Protein AF-A0A963FFZ9-F1 (afdb_monomer_lite)

Sequence (295 aa):
HIKLVGAFNHMHIFLDPDPDPEISYTERERLFALPRSNWTDYDRSVISRGGGVYARSLKSIPLSDEVKRLLCVKADRLPPNELITLLLKAPVDLLWNGGIGTYVKAETETHESVGDKANEGVRINGNELRCKVVGEGGNLGFTQLGRVEFAAKGGLLYTDAIDNSAGVDCSDHEVNIKILLDQIVANGEMTQKQRNRLLVEMTDEVAKLVLAHNYAQTQAISLVAWKAPEKLYEHARFIDSLEQRGRLNRELEFLPGAKAIAERQAKGRGLTKPELSVLHAYSKMNYYEALLASD

Structure (mmCIF, N/CA/C/O backbone):
data_AF-A0A963FFZ9-F1
#
_entry.id   AF-A0A963FFZ9-F1
#
loop_
_atom_site.group_PDB
_atom_site.id
_atom_site.type_symbol
_atom_site.label_atom_id
_atom_site.label_alt_id
_atom_site.label_comp_id
_atom_site.label_asym_id
_atom_site.label_entity_id
_atom_site.label_seq_id
_atom_site.pdbx_PDB_ins_code
_atom_site.Cartn_x
_atom_site.Cartn_y
_atom_site.Cartn_z
_atom_site.occupancy
_atom_site.B_iso_or_equiv
_atom_site.auth_seq_id
_atom_site.auth_comp_id
_atom_site.auth_asym_id
_atom_site.auth_atom_id
_atom_site.pdbx_PDB_model_num
ATOM 1 N N . HIS A 1 1 ? 12.009 -14.466 3.281 1.00 74.00 1 HIS A N 1
ATOM 2 C CA . HIS A 1 1 ? 12.677 -13.151 3.195 1.00 74.00 1 HIS A CA 1
ATOM 3 C C . HIS A 1 1 ? 12.203 -12.410 1.942 1.00 74.00 1 HIS A C 1
ATOM 5 O O . HIS A 1 1 ? 11.952 -13.065 0.937 1.00 74.00 1 HIS A O 1
ATOM 11 N N . ILE A 1 2 ? 12.004 -11.087 2.013 1.00 92.12 2 ILE A N 1
ATOM 12 C CA . ILE A 1 2 ? 11.497 -10.250 0.902 1.00 92.12 2 ILE A CA 1
ATOM 13 C C . ILE A 1 2 ? 12.671 -9.772 0.038 1.00 92.12 2 ILE A C 1
ATOM 15 O O . ILE A 1 2 ? 13.638 -9.243 0.582 1.00 92.12 2 ILE A O 1
ATOM 19 N N . LYS A 1 3 ? 12.555 -9.898 -1.290 1.00 96.38 3 LYS A N 1
ATOM 20 C CA . LYS A 1 3 ? 13.490 -9.325 -2.271 1.00 96.38 3 LYS A CA 1
ATOM 21 C C . LYS A 1 3 ? 13.008 -7.939 -2.711 1.00 96.38 3 LYS A C 1
ATOM 23 O O . LYS A 1 3 ? 11.992 -7.838 -3.397 1.00 96.38 3 LYS A O 1
ATOM 28 N N . LEU A 1 4 ? 13.714 -6.874 -2.325 1.00 97.19 4 LEU A N 1
ATOM 29 C CA . LEU A 1 4 ? 13.420 -5.524 -2.815 1.00 97.19 4 LEU A CA 1
ATOM 30 C C . LEU A 1 4 ? 14.085 -5.327 -4.177 1.00 97.19 4 LEU A C 1
ATOM 32 O O . LEU A 1 4 ? 15.274 -5.046 -4.238 1.00 97.19 4 LEU A O 1
ATOM 36 N N . VAL A 1 5 ? 13.317 -5.468 -5.256 1.00 98.19 5 VAL A N 1
ATOM 37 C CA . VAL A 1 5 ? 13.877 -5.428 -6.619 1.00 98.19 5 VAL A CA 1
ATOM 38 C C . VAL A 1 5 ? 13.906 -4.040 -7.259 1.00 98.19 5 VAL A C 1
ATOM 40 O O . VAL A 1 5 ? 14.615 -3.793 -8.235 1.00 98.19 5 VAL A O 1
ATOM 43 N N . GLY A 1 6 ? 13.130 -3.109 -6.711 1.00 97.75 6 GLY A N 1
ATOM 44 C CA . GLY A 1 6 ? 13.087 -1.739 -7.185 1.00 97.75 6 GLY A CA 1
ATOM 45 C C . GLY A 1 6 ? 12.368 -0.820 -6.211 1.00 97.75 6 GLY A C 1
ATOM 46 O O . GLY A 1 6 ? 11.438 -1.231 -5.520 1.00 97.75 6 GLY A O 1
ATOM 47 N N . ALA A 1 7 ? 12.811 0.430 -6.162 1.00 97.56 7 ALA A N 1
ATOM 48 C CA . ALA A 1 7 ? 12.178 1.495 -5.398 1.00 97.56 7 ALA A CA 1
ATOM 49 C C . ALA A 1 7 ? 12.461 2.843 -6.064 1.00 97.56 7 ALA A C 1
ATOM 51 O O . ALA A 1 7 ? 13.409 2.986 -6.835 1.00 97.56 7 ALA A O 1
ATOM 52 N N . PHE A 1 8 ? 11.665 3.860 -5.762 1.00 96.94 8 PHE A N 1
ATOM 53 C CA . PHE A 1 8 ? 11.940 5.215 -6.225 1.00 96.94 8 PHE A CA 1
ATOM 54 C C . PHE A 1 8 ? 11.465 6.245 -5.205 1.00 96.94 8 PHE A C 1
ATOM 56 O O . PHE A 1 8 ? 10.606 5.974 -4.371 1.00 96.94 8 PHE A O 1
ATOM 63 N N . ASN A 1 9 ? 12.039 7.442 -5.269 1.00 94.62 9 ASN A N 1
ATOM 64 C CA . ASN A 1 9 ? 11.550 8.610 -4.549 1.00 94.62 9 ASN A CA 1
ATOM 65 C C . ASN A 1 9 ? 11.686 9.868 -5.428 1.00 94.62 9 ASN A C 1
ATOM 67 O O . ASN A 1 9 ? 11.819 9.794 -6.653 1.00 94.62 9 ASN A O 1
ATOM 71 N N . HIS A 1 10 ? 11.621 11.050 -4.820 1.00 92.94 10 HIS A N 1
ATOM 72 C CA . HIS A 1 10 ? 11.758 12.315 -5.543 1.00 92.94 10 HIS A CA 1
ATOM 73 C C . HIS A 1 10 ? 13.172 12.546 -6.119 1.00 92.94 10 HIS A C 1
ATOM 75 O O . HIS A 1 10 ? 13.308 13.314 -7.066 1.00 92.94 10 HIS A O 1
ATOM 81 N N . MET A 1 11 ? 14.206 11.862 -5.608 1.00 95.81 11 MET A N 1
ATOM 82 C CA . MET A 1 11 ? 15.606 12.032 -6.027 1.00 95.81 11 MET A CA 1
ATOM 83 C C . MET A 1 11 ? 16.173 10.853 -6.815 1.00 95.81 11 MET A C 1
ATOM 85 O O . MET A 1 11 ? 16.959 11.065 -7.735 1.00 95.81 11 MET A O 1
ATOM 89 N N . HIS A 1 12 ? 15.814 9.621 -6.460 1.00 97.75 12 HIS A N 1
ATOM 90 C CA . HIS A 1 12 ? 16.520 8.421 -6.893 1.00 97.75 12 HIS A CA 1
ATOM 91 C C . HIS A 1 12 ? 15.570 7.315 -7.344 1.00 97.75 12 HIS A C 1
ATOM 93 O O . HIS A 1 12 ? 14.439 7.210 -6.870 1.00 97.75 12 HIS A O 1
ATOM 99 N N . ILE A 1 13 ? 16.078 6.467 -8.234 1.00 98.38 13 ILE A N 1
ATOM 100 C CA . ILE A 1 13 ? 15.511 5.177 -8.613 1.00 98.38 13 ILE A CA 1
ATOM 101 C C . ILE A 1 13 ? 16.540 4.112 -8.223 1.00 98.38 13 ILE A C 1
ATOM 103 O O . ILE A 1 13 ? 17.681 4.150 -8.684 1.00 98.38 13 ILE A O 1
ATOM 107 N N . PHE A 1 14 ? 16.137 3.199 -7.350 1.00 98.44 14 PHE A N 1
ATOM 108 C CA . PHE A 1 14 ? 16.889 2.030 -6.913 1.00 98.44 14 PHE A CA 1
ATOM 109 C C . PHE A 1 14 ? 16.437 0.816 -7.730 1.00 98.44 14 PHE A C 1
ATOM 111 O O . PHE A 1 14 ? 15.236 0.599 -7.899 1.00 98.44 14 PHE A O 1
ATOM 118 N N . LEU A 1 15 ? 17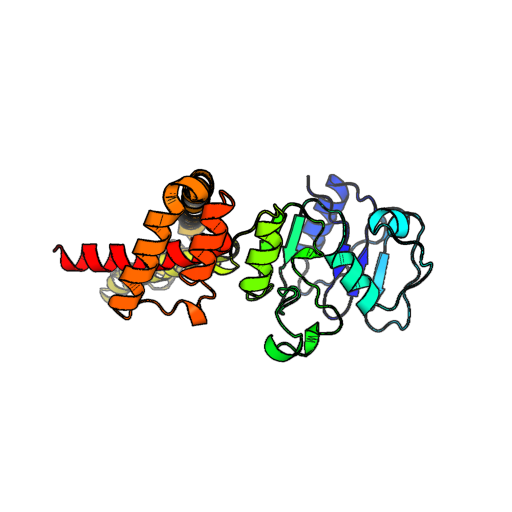.393 0.035 -8.226 1.00 98.56 15 LEU A N 1
ATOM 119 C CA . LEU A 1 15 ? 17.167 -1.207 -8.959 1.00 98.56 15 LEU A CA 1
ATOM 120 C C . LEU A 1 15 ? 18.102 -2.289 -8.427 1.00 98.56 15 LEU A C 1
ATOM 122 O O . LEU A 1 15 ? 19.311 -2.083 -8.373 1.00 98.56 15 LEU A O 1
ATOM 126 N N . ASP A 1 16 ? 17.551 -3.453 -8.114 1.00 98.38 16 ASP A N 1
ATOM 127 C CA . ASP A 1 16 ? 18.311 -4.624 -7.689 1.00 98.38 16 ASP A CA 1
ATOM 128 C C . ASP A 1 16 ? 17.647 -5.871 -8.300 1.00 98.38 16 ASP A C 1
ATOM 130 O O . ASP A 1 16 ? 16.628 -6.336 -7.802 1.00 98.38 16 ASP A O 1
ATOM 134 N N . PRO A 1 17 ? 18.097 -6.356 -9.468 1.00 97.75 17 PRO A N 1
ATOM 135 C CA . PRO A 1 17 ? 17.331 -7.337 -10.238 1.00 97.75 17 PRO A CA 1
ATOM 136 C C . PRO A 1 17 ? 17.220 -8.724 -9.593 1.00 97.75 17 PRO A C 1
ATOM 138 O O . PRO A 1 17 ? 16.239 -9.422 -9.852 1.00 97.75 17 PRO A O 1
ATOM 141 N N . ASP A 1 18 ? 18.189 -9.130 -8.772 1.00 97.38 18 ASP A N 1
ATOM 142 C CA . ASP A 1 18 ? 18.173 -10.406 -8.050 1.00 97.38 18 ASP A CA 1
ATOM 143 C C . ASP A 1 18 ? 18.927 -10.317 -6.706 1.00 97.38 18 ASP A C 1
ATOM 145 O O . ASP A 1 18 ? 20.001 -10.906 -6.558 1.00 97.38 18 ASP A O 1
ATOM 149 N N . PRO A 1 19 ? 18.410 -9.562 -5.717 1.00 97.62 19 PRO A N 1
ATOM 150 C CA . PRO A 1 19 ? 19.074 -9.393 -4.432 1.00 97.62 19 PRO A CA 1
ATOM 151 C C . PRO A 1 19 ? 19.146 -10.716 -3.674 1.00 97.62 19 PRO A C 1
ATOM 153 O O . PRO A 1 19 ? 18.159 -11.464 -3.600 1.00 97.62 19 PRO A O 1
ATOM 156 N N . ASP A 1 20 ? 20.277 -10.946 -3.008 1.00 97.56 20 ASP A N 1
ATOM 157 C CA . ASP A 1 20 ? 20.328 -11.909 -1.916 1.00 97.56 20 ASP A CA 1
ATOM 158 C C . ASP A 1 20 ? 19.448 -11.386 -0.767 1.00 97.56 20 ASP A C 1
ATOM 160 O O . ASP A 1 20 ? 19.658 -10.269 -0.279 1.00 97.56 20 ASP A O 1
ATOM 164 N N . PRO A 1 21 ? 18.417 -12.133 -0.349 1.00 96.50 21 PRO A N 1
ATOM 165 C CA . PRO A 1 21 ? 17.406 -11.598 0.545 1.00 96.50 21 PRO A CA 1
ATOM 166 C C . PRO A 1 21 ? 17.866 -11.493 2.009 1.00 96.50 21 PRO A C 1
ATOM 168 O O . PRO A 1 21 ? 17.211 -10.785 2.774 1.00 96.50 21 PRO A O 1
ATOM 171 N N . GLU A 1 22 ? 18.950 -12.164 2.410 1.00 96.56 22 GLU A N 1
ATOM 172 C CA . GLU A 1 22 ? 19.540 -12.028 3.748 1.00 96.56 22 GLU A CA 1
ATOM 173 C C . GLU A 1 22 ? 20.500 -10.836 3.779 1.00 96.56 22 GLU A C 1
ATOM 175 O O . GLU A 1 22 ? 20.326 -9.930 4.596 1.00 96.56 22 GLU A O 1
ATOM 180 N N . ILE A 1 23 ? 21.432 -10.764 2.821 1.00 97.00 23 ILE A N 1
ATOM 181 C CA . ILE A 1 23 ? 22.417 -9.674 2.735 1.00 97.00 23 ILE A CA 1
ATOM 182 C C . ILE A 1 23 ? 21.711 -8.326 2.530 1.00 97.00 23 ILE A C 1
ATOM 184 O O . ILE A 1 23 ? 21.982 -7.357 3.242 1.00 97.00 23 ILE A O 1
ATOM 188 N N . SER A 1 24 ? 20.756 -8.261 1.596 1.00 96.69 24 SER A N 1
ATOM 189 C CA . SER A 1 24 ? 19.991 -7.031 1.339 1.00 96.69 24 SER A CA 1
ATOM 190 C C . SER A 1 24 ? 19.074 -6.644 2.500 1.00 96.69 24 SER A C 1
ATOM 192 O O . SER A 1 24 ? 18.730 -5.473 2.651 1.00 96.69 24 SER A O 1
ATOM 194 N N . TYR A 1 25 ? 18.649 -7.594 3.340 1.00 97.06 25 TYR A N 1
ATOM 195 C CA . TYR A 1 25 ? 17.899 -7.268 4.550 1.00 97.06 25 TYR A CA 1
ATOM 196 C C . TYR A 1 25 ? 18.800 -6.577 5.577 1.00 97.06 25 TYR A C 1
ATOM 198 O O . TYR A 1 25 ? 18.449 -5.488 6.029 1.00 97.06 25 TYR A O 1
ATOM 206 N N . THR A 1 26 ? 19.975 -7.145 5.869 1.00 97.31 26 THR A N 1
ATOM 207 C CA . THR A 1 26 ? 20.956 -6.529 6.777 1.00 97.31 26 THR A CA 1
ATOM 208 C C . THR A 1 26 ? 21.345 -5.126 6.314 1.00 97.31 26 THR A C 1
ATOM 210 O O . THR A 1 26 ? 21.406 -4.200 7.124 1.00 97.31 26 THR A O 1
ATOM 213 N N . GLU A 1 27 ? 21.539 -4.933 5.009 1.00 97.50 27 GLU A N 1
ATOM 214 C CA . GLU A 1 27 ? 21.858 -3.616 4.458 1.00 97.50 27 GLU A CA 1
ATOM 215 C C . GLU A 1 27 ? 20.696 -2.617 4.589 1.00 97.50 27 GLU A C 1
ATOM 217 O O . GLU A 1 27 ? 20.907 -1.464 4.968 1.00 97.50 27 GLU A O 1
ATOM 222 N N . ARG A 1 28 ? 19.446 -3.044 4.355 1.00 96.50 28 ARG A N 1
ATOM 223 C CA . ARG A 1 28 ? 18.269 -2.189 4.594 1.00 96.50 28 ARG A CA 1
ATOM 224 C C . ARG A 1 28 ? 18.101 -1.829 6.067 1.00 96.50 28 ARG A C 1
ATOM 226 O O . ARG A 1 28 ? 17.696 -0.708 6.359 1.00 96.50 28 ARG A O 1
ATOM 233 N N . GLU A 1 29 ? 18.415 -2.742 6.982 1.00 96.94 29 GLU A N 1
ATOM 234 C CA . GLU A 1 29 ? 18.362 -2.491 8.425 1.00 96.94 29 GLU A CA 1
ATOM 235 C C . GLU A 1 29 ? 19.421 -1.458 8.845 1.00 96.94 29 GLU A C 1
ATOM 237 O O . GLU A 1 29 ? 19.105 -0.482 9.530 1.00 96.94 29 GLU A O 1
ATOM 242 N N . ARG A 1 30 ? 20.653 -1.589 8.330 1.00 97.50 30 ARG A N 1
ATOM 243 C CA . ARG A 1 30 ? 21.713 -0.582 8.491 1.00 97.50 30 ARG A CA 1
ATOM 244 C C . ARG A 1 30 ? 21.279 0.778 7.944 1.00 97.50 30 ARG A C 1
ATOM 246 O O . ARG A 1 30 ? 21.451 1.791 8.620 1.00 97.50 30 ARG A O 1
ATOM 253 N N . LEU A 1 31 ? 20.710 0.808 6.736 1.00 96.81 31 LEU A N 1
ATOM 254 C CA . LEU A 1 31 ? 20.242 2.039 6.100 1.00 96.81 31 LEU A CA 1
ATOM 255 C C . LEU A 1 31 ? 19.100 2.697 6.891 1.00 96.81 31 LEU A C 1
ATOM 257 O O . LEU A 1 31 ? 19.055 3.921 6.994 1.00 96.81 31 LEU A O 1
ATOM 261 N N . PHE A 1 32 ? 18.196 1.904 7.467 1.00 95.19 32 PHE A N 1
ATOM 262 C CA . PHE A 1 32 ? 17.102 2.389 8.311 1.00 95.19 32 PHE A CA 1
ATOM 263 C C . PHE A 1 32 ? 17.607 3.028 9.613 1.00 95.19 32 PHE A C 1
ATOM 265 O O . PHE A 1 32 ? 17.097 4.068 10.024 1.00 95.19 32 PHE A O 1
ATOM 272 N N . ALA A 1 33 ? 18.633 2.446 10.240 1.00 97.00 33 ALA A N 1
ATOM 273 C CA . ALA A 1 33 ? 19.229 2.975 11.466 1.00 97.00 33 ALA A CA 1
ATOM 274 C C . ALA A 1 33 ? 20.053 4.261 11.249 1.00 97.00 33 ALA A C 1
ATOM 276 O O . ALA A 1 33 ? 20.370 4.966 12.211 1.00 97.00 33 ALA A O 1
ATOM 277 N N . LEU A 1 34 ? 20.413 4.584 10.001 1.00 96.62 34 LEU A N 1
ATOM 278 C CA . LEU A 1 34 ? 21.155 5.797 9.678 1.00 96.62 34 LEU A CA 1
ATOM 279 C C . LEU A 1 34 ? 20.260 7.050 9.730 1.00 96.62 34 LEU A C 1
ATOM 281 O O . LEU A 1 34 ? 19.262 7.138 9.008 1.00 96.62 34 LEU A O 1
ATOM 285 N N . PRO A 1 35 ? 20.641 8.084 10.503 1.00 95.00 35 PRO A N 1
ATOM 286 C CA . PRO A 1 35 ? 19.920 9.349 10.509 1.00 95.00 35 PRO A CA 1
ATOM 287 C C . PRO A 1 35 ? 19.926 10.007 9.125 1.00 95.00 35 PRO A C 1
ATOM 289 O O . PRO A 1 35 ? 20.988 10.231 8.548 1.00 95.00 35 PRO A O 1
ATOM 292 N N . ARG A 1 36 ? 18.742 10.398 8.631 1.00 92.44 36 ARG A N 1
ATOM 293 C CA . ARG A 1 36 ? 18.560 11.099 7.340 1.00 92.44 36 ARG A CA 1
ATOM 294 C C . ARG A 1 36 ? 19.144 10.340 6.139 1.00 92.44 36 ARG A C 1
ATOM 296 O O . ARG A 1 36 ? 19.659 10.964 5.213 1.00 92.44 36 ARG A O 1
ATOM 303 N N . SER A 1 37 ? 19.067 9.014 6.164 1.00 94.44 37 SER A N 1
ATOM 304 C CA . SER A 1 37 ? 19.567 8.181 5.080 1.00 94.44 37 SER A CA 1
ATOM 305 C C . SER A 1 37 ? 18.811 8.382 3.768 1.00 94.44 37 SER A C 1
ATOM 307 O O . SER A 1 37 ? 17.660 8.827 3.720 1.00 94.44 37 SER A O 1
ATOM 309 N N . ASN A 1 38 ? 19.482 8.050 2.672 1.00 94.56 38 ASN A N 1
ATOM 310 C CA . ASN A 1 38 ? 18.916 8.064 1.337 1.00 94.56 38 ASN A CA 1
ATOM 311 C C . ASN A 1 38 ? 19.497 6.926 0.476 1.00 94.56 38 ASN A C 1
ATOM 313 O O . ASN A 1 38 ? 20.451 6.259 0.861 1.00 94.56 38 ASN A O 1
ATOM 317 N N . TRP A 1 39 ? 18.943 6.702 -0.719 1.00 96.50 39 TRP A N 1
ATOM 318 C CA . TRP A 1 39 ? 19.362 5.589 -1.581 1.00 96.50 39 TRP A CA 1
ATOM 319 C C . TRP A 1 39 ? 20.843 5.606 -1.983 1.00 96.50 39 TRP A C 1
ATOM 321 O O . TRP A 1 39 ? 21.381 4.545 -2.281 1.00 96.50 39 TRP A O 1
ATOM 331 N N . THR A 1 40 ? 21.530 6.754 -1.993 1.00 96.31 40 THR A N 1
ATOM 332 C CA . THR A 1 40 ? 22.979 6.778 -2.265 1.00 96.31 40 THR A CA 1
ATOM 333 C C . THR A 1 40 ? 23.812 6.220 -1.123 1.00 96.31 40 THR A C 1
ATOM 335 O O . THR A 1 40 ? 24.965 5.876 -1.360 1.00 96.31 40 THR A O 1
ATOM 338 N N . ASP A 1 41 ? 23.246 6.139 0.083 1.00 97.31 41 ASP A N 1
ATOM 339 C CA . ASP A 1 41 ? 23.914 5.575 1.254 1.00 97.31 41 ASP A CA 1
ATOM 340 C C . ASP A 1 41 ? 23.839 4.044 1.270 1.00 97.31 41 ASP A C 1
ATOM 342 O O . ASP A 1 41 ? 24.535 3.432 2.075 1.00 97.31 41 ASP A O 1
ATOM 346 N N . TYR A 1 42 ? 23.020 3.429 0.403 1.00 97.75 42 TYR A N 1
ATOM 347 C CA . TYR A 1 42 ? 22.933 1.976 0.243 1.00 97.75 42 TYR A CA 1
ATOM 348 C C . TYR A 1 42 ? 24.258 1.426 -0.304 1.00 97.75 42 TYR A C 1
ATOM 350 O O . TYR A 1 42 ? 24.768 1.914 -1.320 1.00 97.75 42 TYR A O 1
ATOM 358 N N . ASP A 1 43 ? 24.809 0.404 0.347 1.00 97.19 43 ASP A N 1
ATOM 359 C CA . ASP A 1 43 ? 26.065 -0.222 -0.052 1.00 97.19 43 ASP A CA 1
ATOM 360 C C . ASP A 1 43 ? 25.914 -0.884 -1.427 1.00 97.19 43 ASP A C 1
ATOM 362 O O . ASP A 1 43 ? 25.221 -1.881 -1.625 1.00 97.19 43 ASP A O 1
ATOM 366 N N . ARG A 1 44 ? 26.592 -0.311 -2.420 1.00 96.44 44 ARG A N 1
ATOM 367 C CA . ARG A 1 44 ? 26.530 -0.789 -3.803 1.00 96.44 44 ARG A CA 1
ATOM 368 C C . ARG A 1 44 ? 27.213 -2.136 -3.999 1.00 96.44 44 ARG A C 1
ATOM 370 O O . ARG A 1 44 ? 26.947 -2.777 -5.009 1.00 96.44 44 ARG A O 1
ATOM 377 N N . SER A 1 45 ? 28.090 -2.552 -3.084 1.00 96.75 45 SER A N 1
ATOM 378 C CA . SER A 1 45 ? 28.791 -3.835 -3.181 1.00 96.75 45 SER A CA 1
ATOM 379 C C . SER A 1 45 ? 27.864 -5.035 -2.977 1.00 96.75 45 SER A C 1
ATOM 381 O O . SER A 1 45 ? 28.170 -6.118 -3.473 1.00 96.75 45 SER A O 1
ATOM 383 N N . VAL A 1 46 ? 26.716 -4.832 -2.315 1.00 97.31 46 VAL A N 1
ATOM 384 C CA . VAL A 1 46 ? 25.707 -5.877 -2.080 1.00 97.31 46 VAL A CA 1
ATOM 385 C C . VAL A 1 46 ? 24.533 -5.838 -3.064 1.00 97.31 46 VAL A C 1
ATOM 387 O O . VAL A 1 46 ? 23.672 -6.713 -3.013 1.00 97.31 46 VAL A O 1
ATOM 390 N N . ILE A 1 47 ? 24.488 -4.849 -3.966 1.00 97.94 47 ILE A N 1
ATOM 391 C CA . ILE A 1 47 ? 23.494 -4.800 -5.047 1.00 97.94 47 ILE A CA 1
ATOM 392 C C . ILE A 1 47 ? 23.832 -5.891 -6.063 1.00 97.94 47 ILE A C 1
ATOM 394 O O . ILE A 1 47 ? 24.983 -6.025 -6.490 1.00 97.94 47 ILE A O 1
ATOM 398 N N . SER A 1 48 ? 22.829 -6.660 -6.487 1.00 98.00 48 SER A N 1
ATOM 399 C CA . SER A 1 48 ? 23.041 -7.720 -7.468 1.00 98.00 48 SER A CA 1
ATOM 400 C C . SER A 1 48 ? 23.524 -7.181 -8.817 1.00 98.00 48 SER A C 1
ATOM 402 O O . SER A 1 48 ? 23.374 -6.007 -9.179 1.00 98.00 48 SER A O 1
ATOM 404 N N . ARG A 1 49 ? 24.132 -8.074 -9.602 1.00 97.69 49 ARG A N 1
ATOM 405 C CA . ARG A 1 49 ? 24.675 -7.745 -10.921 1.00 97.69 49 ARG A CA 1
ATOM 406 C C . ARG A 1 49 ? 23.622 -7.050 -11.792 1.00 97.69 49 ARG A C 1
ATOM 408 O O . ARG A 1 49 ? 22.518 -7.546 -11.974 1.00 97.69 49 ARG A O 1
ATOM 415 N N . GLY A 1 50 ? 24.005 -5.919 -12.382 1.00 96.50 50 GLY A N 1
ATOM 416 C CA . GLY A 1 50 ? 23.137 -5.138 -13.265 1.00 96.50 50 GLY A CA 1
ATOM 417 C C . GLY A 1 50 ? 22.182 -4.185 -12.540 1.00 96.50 50 GLY A C 1
ATOM 418 O O . GLY A 1 50 ? 21.492 -3.427 -13.225 1.00 96.50 50 GLY A O 1
ATOM 419 N N . GLY A 1 51 ? 22.144 -4.194 -11.204 1.00 97.62 51 GLY A N 1
ATOM 420 C CA . GLY A 1 51 ? 21.438 -3.204 -10.397 1.00 97.62 51 GLY A CA 1
ATOM 421 C C . GLY A 1 51 ? 22.215 -1.896 -10.217 1.00 97.62 51 GLY A C 1
ATOM 422 O O . GLY A 1 51 ? 23.338 -1.725 -10.699 1.00 97.62 51 GLY A O 1
ATOM 423 N N . GLY A 1 52 ? 21.602 -0.951 -9.511 1.00 97.69 52 GLY A N 1
ATOM 424 C CA . GLY A 1 52 ? 22.218 0.321 -9.171 1.00 97.69 52 GLY A CA 1
ATOM 425 C C . GLY A 1 52 ? 21.243 1.356 -8.620 1.00 97.69 52 GLY A C 1
ATOM 426 O O . GLY A 1 52 ? 20.031 1.156 -8.556 1.00 97.69 52 GLY A O 1
ATOM 427 N N . VAL A 1 53 ? 21.809 2.506 -8.252 1.00 98.19 53 VAL A N 1
ATOM 428 C CA . VAL A 1 53 ? 21.072 3.687 -7.791 1.00 98.19 53 VAL A CA 1
ATOM 429 C C . VAL A 1 53 ? 21.296 4.823 -8.775 1.00 98.19 53 VAL A C 1
ATOM 431 O O . VAL A 1 53 ? 22.433 5.240 -9.010 1.00 98.19 53 VAL A O 1
ATOM 434 N N . TYR A 1 54 ? 20.205 5.332 -9.335 1.00 98.25 54 TYR A N 1
ATOM 435 C CA . TYR A 1 54 ? 20.213 6.323 -10.404 1.00 98.25 54 TYR A CA 1
ATOM 436 C C . TYR A 1 54 ? 19.500 7.596 -9.965 1.00 98.25 54 TYR A C 1
ATOM 438 O O . TYR A 1 54 ? 18.438 7.537 -9.351 1.00 98.25 54 TYR A O 1
ATOM 446 N N . ALA A 1 55 ? 20.051 8.759 -10.311 1.00 97.75 55 ALA A N 1
ATOM 447 C CA . ALA A 1 55 ? 19.377 10.028 -10.067 1.00 97.75 55 ALA A CA 1
ATOM 448 C C . ALA A 1 55 ? 18.181 10.197 -11.017 1.00 97.75 55 ALA A C 1
ATOM 450 O O . ALA A 1 55 ? 18.301 10.026 -12.233 1.00 97.75 55 ALA A O 1
ATOM 451 N N . ARG A 1 56 ? 17.032 10.601 -10.471 1.00 96.62 56 ARG A N 1
ATOM 452 C CA . ARG A 1 56 ? 15.802 10.884 -11.224 1.00 96.62 56 ARG A C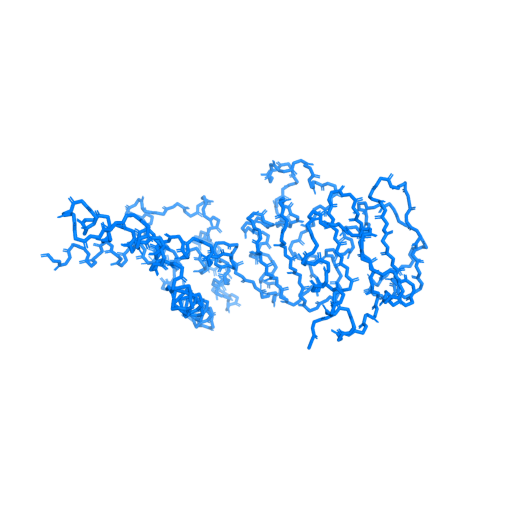A 1
ATOM 453 C C . ARG A 1 56 ? 15.943 12.104 -12.145 1.00 96.62 56 ARG A C 1
ATOM 455 O O . ARG A 1 56 ? 15.155 12.265 -13.066 1.00 96.62 56 ARG A O 1
ATOM 462 N N . SER A 1 57 ? 16.959 12.940 -11.934 1.00 97.06 57 SER A N 1
ATOM 463 C CA . SER A 1 57 ? 17.294 14.082 -12.796 1.00 97.06 57 SER A CA 1
ATOM 464 C C . SER A 1 57 ? 18.041 13.701 -14.082 1.00 97.06 57 SER A C 1
ATOM 466 O O . SER A 1 57 ? 18.240 14.556 -14.948 1.00 97.06 57 SER A O 1
ATOM 468 N N . LEU A 1 58 ? 18.471 12.443 -14.238 1.00 97.25 58 LEU A N 1
ATOM 469 C CA . LEU A 1 58 ? 19.127 11.988 -15.464 1.00 97.25 58 LEU A CA 1
ATOM 470 C C . LEU A 1 58 ? 18.173 12.071 -16.658 1.00 97.25 58 LEU A C 1
ATOM 472 O O . LEU A 1 58 ? 17.007 11.709 -16.568 1.00 97.25 58 LEU A O 1
ATOM 476 N N . LYS A 1 59 ? 18.689 12.455 -17.830 1.00 97.12 59 LYS A N 1
ATOM 477 C CA . LYS A 1 59 ? 17.896 12.422 -19.074 1.00 97.12 59 LYS A CA 1
ATOM 478 C C . LYS A 1 59 ? 17.513 10.998 -19.485 1.00 97.12 59 LYS A C 1
ATOM 480 O O . LYS A 1 59 ? 16.504 10.794 -20.147 1.00 97.12 59 LYS A O 1
ATOM 485 N N . SER A 1 60 ? 18.359 10.025 -19.154 1.00 97.75 60 SER A N 1
ATOM 486 C CA . SER A 1 60 ? 18.219 8.640 -19.592 1.00 97.75 60 SER A CA 1
ATOM 487 C C . SER A 1 60 ? 19.069 7.708 -18.725 1.00 97.75 60 SER A C 1
ATOM 489 O O . SER A 1 60 ? 20.268 7.946 -18.558 1.00 97.75 60 SER A O 1
ATOM 491 N N . ILE A 1 61 ? 18.464 6.633 -18.228 1.00 98.19 61 ILE A N 1
ATOM 492 C CA . ILE A 1 61 ? 19.079 5.585 -17.410 1.00 98.19 61 ILE A CA 1
ATOM 493 C C . ILE A 1 61 ? 19.351 4.363 -18.301 1.00 98.19 61 ILE A C 1
ATOM 495 O O . ILE A 1 61 ? 18.416 3.892 -18.952 1.00 98.19 61 ILE A O 1
ATOM 499 N N . PRO A 1 62 ? 20.598 3.856 -18.379 1.00 97.50 62 PRO A N 1
ATOM 500 C CA . PRO A 1 62 ? 20.889 2.607 -19.076 1.00 97.50 62 PRO A CA 1
ATOM 501 C C . PRO A 1 62 ? 20.304 1.416 -18.317 1.00 97.50 62 PRO A C 1
ATOM 503 O O . PRO A 1 62 ? 20.402 1.358 -17.093 1.00 97.50 62 PRO A O 1
ATOM 506 N N . LEU A 1 63 ? 19.741 0.456 -19.044 1.00 98.19 63 LEU A N 1
ATOM 507 C CA . LEU A 1 63 ? 19.216 -0.781 -18.484 1.00 98.19 63 LEU A CA 1
ATOM 508 C C . LEU A 1 63 ? 20.170 -1.935 -18.784 1.00 98.19 63 LEU A C 1
ATOM 510 O O . LEU A 1 63 ? 20.528 -2.183 -19.936 1.00 98.19 63 LEU A O 1
ATOM 514 N N . SER A 1 64 ? 20.557 -2.651 -17.734 1.00 98.19 64 SER A N 1
ATOM 515 C CA . SER A 1 64 ? 21.251 -3.932 -17.840 1.00 98.19 64 SER A CA 1
ATOM 516 C C . SER A 1 64 ? 20.310 -5.016 -18.374 1.00 98.19 64 SER A C 1
ATOM 518 O O . SER A 1 64 ? 19.084 -4.874 -18.326 1.00 98.19 64 SER A O 1
ATOM 520 N N . ASP A 1 65 ? 20.859 -6.123 -18.869 1.00 98.31 65 ASP A N 1
ATOM 521 C CA . ASP A 1 65 ? 20.028 -7.236 -19.336 1.00 98.31 65 ASP A CA 1
ATOM 522 C C . ASP A 1 65 ? 19.262 -7.898 -18.180 1.00 98.31 65 ASP A C 1
ATOM 524 O O . ASP A 1 65 ? 18.153 -8.396 -18.371 1.00 98.31 65 ASP A O 1
ATOM 528 N N . GLU A 1 66 ? 19.820 -7.867 -16.968 1.00 98.31 66 GLU A N 1
ATOM 529 C CA . GLU A 1 66 ? 19.170 -8.292 -15.731 1.00 98.31 66 GLU A CA 1
ATOM 530 C C . GLU A 1 66 ? 17.915 -7.447 -15.436 1.00 98.31 66 GLU A C 1
ATOM 532 O O . GLU A 1 66 ? 16.832 -8.004 -15.243 1.00 98.31 66 GLU A O 1
ATOM 537 N N . VAL A 1 67 ? 18.015 -6.112 -15.496 1.00 98.25 67 VAL A N 1
ATOM 538 C CA . VAL A 1 67 ? 16.872 -5.202 -15.275 1.00 98.25 67 VAL A CA 1
ATOM 539 C C . VAL A 1 67 ? 15.842 -5.292 -16.403 1.00 98.25 67 VAL A C 1
ATOM 541 O O . VAL A 1 67 ? 14.638 -5.272 -16.144 1.00 98.25 67 VAL A O 1
ATOM 544 N N . LYS A 1 68 ? 16.278 -5.448 -17.660 1.00 98.31 68 LYS A N 1
ATOM 545 C CA . LYS A 1 68 ? 15.370 -5.684 -18.797 1.00 98.31 68 LYS A CA 1
ATOM 546 C C . LYS A 1 68 ? 14.516 -6.933 -18.591 1.00 98.31 68 LYS A C 1
ATOM 548 O O . LYS A 1 68 ? 13.313 -6.894 -18.854 1.00 98.31 68 LYS A O 1
ATOM 553 N N . ARG A 1 69 ? 15.116 -8.025 -18.094 1.00 97.88 69 ARG A N 1
ATOM 554 C CA . ARG A 1 69 ? 14.391 -9.259 -17.748 1.00 97.88 69 ARG A CA 1
ATOM 555 C C . ARG A 1 69 ? 13.407 -9.034 -16.604 1.00 97.88 69 ARG A C 1
ATOM 557 O O . ARG A 1 69 ? 12.251 -9.416 -16.756 1.00 97.88 69 ARG A O 1
ATOM 564 N N . LEU A 1 70 ? 13.831 -8.371 -15.523 1.00 97.06 70 LEU A N 1
ATOM 565 C CA . LEU A 1 70 ? 12.961 -8.028 -14.390 1.00 97.06 70 LEU A CA 1
ATOM 566 C C . LEU A 1 70 ? 11.706 -7.266 -14.852 1.00 97.06 70 LEU A C 1
ATOM 568 O O . LEU A 1 70 ? 10.584 -7.638 -14.513 1.00 97.06 70 LEU A O 1
ATOM 572 N N . LEU A 1 71 ? 11.889 -6.216 -15.656 1.00 96.94 71 LEU A N 1
ATOM 573 C CA . LEU A 1 71 ? 10.803 -5.331 -16.094 1.00 96.94 71 LEU A CA 1
ATOM 574 C C . LEU A 1 71 ? 10.061 -5.831 -17.343 1.00 96.94 71 LEU A C 1
ATOM 576 O O . LEU A 1 71 ? 9.051 -5.246 -17.727 1.00 96.94 71 LEU A O 1
ATOM 580 N N . CYS A 1 72 ? 10.523 -6.920 -17.967 1.00 96.62 72 CYS A N 1
ATOM 581 C CA . CYS A 1 72 ? 10.007 -7.444 -19.237 1.00 96.62 72 CYS A CA 1
ATOM 582 C C . CYS A 1 72 ? 10.071 -6.426 -20.396 1.00 96.62 72 CYS A C 1
ATOM 584 O O . CYS A 1 72 ? 9.110 -6.287 -21.155 1.00 96.62 72 CYS A O 1
ATOM 586 N N . VAL A 1 73 ? 11.194 -5.717 -20.554 1.00 96.88 73 VAL A N 1
ATOM 587 C CA . VAL A 1 73 ? 11.378 -4.690 -21.599 1.00 96.88 73 VAL A CA 1
ATOM 588 C C . VAL A 1 73 ? 12.586 -4.958 -22.490 1.00 96.88 73 VAL A C 1
ATOM 590 O O . VAL A 1 73 ? 13.497 -5.692 -22.125 1.00 96.88 73 VAL A O 1
ATOM 593 N N . LYS A 1 74 ? 12.592 -4.350 -23.682 1.00 97.12 74 LYS A N 1
ATOM 594 C CA . LYS A 1 74 ? 13.689 -4.466 -24.662 1.00 97.12 74 LYS A CA 1
ATOM 595 C C . LYS A 1 74 ? 14.548 -3.207 -24.784 1.00 97.12 74 LYS A C 1
ATOM 597 O O . LYS A 1 74 ? 15.593 -3.265 -25.414 1.00 97.12 74 LYS A O 1
ATOM 602 N N . ALA A 1 75 ? 14.100 -2.079 -24.232 1.00 97.19 75 ALA A N 1
ATOM 603 C CA . ALA A 1 75 ? 14.822 -0.817 -24.336 1.00 97.19 75 ALA A CA 1
ATOM 604 C C . ALA A 1 75 ? 16.176 -0.898 -23.615 1.00 97.19 75 ALA A C 1
ATOM 606 O O . ALA A 1 75 ? 16.257 -1.374 -22.485 1.00 97.19 75 ALA A O 1
ATOM 607 N N . ASP A 1 76 ? 17.231 -0.389 -24.251 1.00 97.69 76 ASP A N 1
ATOM 608 C CA . ASP A 1 76 ? 18.568 -0.316 -23.646 1.00 97.69 76 ASP A CA 1
ATOM 609 C C . ASP A 1 76 ? 18.716 0.860 -22.686 1.00 97.69 76 ASP A C 1
ATOM 611 O O . ASP A 1 76 ? 19.598 0.866 -21.828 1.00 97.69 76 ASP A O 1
ATOM 615 N N . ARG A 1 77 ? 17.868 1.881 -22.836 1.00 98.00 77 ARG A N 1
ATOM 616 C CA . ARG A 1 77 ? 17.851 3.060 -21.978 1.00 98.00 77 ARG A CA 1
ATOM 617 C C . ARG A 1 77 ? 16.449 3.644 -21.897 1.00 98.00 77 ARG A C 1
ATOM 619 O O . ARG A 1 77 ? 15.732 3.608 -22.892 1.00 98.00 77 ARG A O 1
ATOM 626 N N . LEU A 1 78 ? 16.100 4.246 -20.762 1.00 98.19 78 LEU A N 1
ATOM 627 C CA . LEU A 1 78 ? 14.804 4.904 -20.560 1.00 98.19 78 LEU A CA 1
ATOM 628 C C . LEU A 1 78 ? 14.932 6.228 -19.802 1.00 98.19 78 LEU A C 1
ATOM 630 O O . LEU A 1 78 ? 15.785 6.341 -18.918 1.00 98.19 78 LEU A O 1
ATOM 634 N N . PRO A 1 79 ? 14.085 7.229 -20.088 1.00 98.19 79 PRO A N 1
ATOM 635 C CA . PRO A 1 79 ? 13.880 8.356 -19.188 1.00 98.19 79 PRO A CA 1
ATOM 636 C C . PRO A 1 79 ? 13.377 7.894 -17.804 1.00 98.19 79 PRO A C 1
ATOM 638 O O . PRO A 1 79 ? 12.637 6.911 -17.716 1.00 98.19 79 PRO A O 1
ATOM 641 N N . PRO A 1 80 ? 13.708 8.603 -16.710 1.00 98.12 80 PRO A N 1
ATOM 642 C CA . PRO A 1 80 ? 13.322 8.200 -15.354 1.00 98.12 80 PRO A CA 1
ATOM 643 C C . PRO A 1 80 ? 11.816 8.007 -15.135 1.00 98.12 80 PRO A C 1
ATOM 645 O O . PRO A 1 80 ? 11.422 7.049 -14.480 1.00 98.12 80 PRO A O 1
ATOM 648 N N . ASN A 1 81 ? 10.962 8.870 -15.694 1.00 97.81 81 ASN A N 1
ATOM 649 C CA . ASN A 1 81 ? 9.509 8.735 -15.530 1.00 97.81 81 ASN A CA 1
ATOM 650 C C . ASN A 1 81 ? 8.952 7.482 -16.233 1.00 97.81 81 ASN A C 1
ATOM 652 O O . ASN A 1 81 ? 8.078 6.808 -15.687 1.00 97.81 81 ASN A O 1
ATOM 656 N N . GLU A 1 82 ? 9.492 7.121 -17.400 1.00 98.25 82 GLU A N 1
ATOM 657 C CA . GLU A 1 82 ? 9.132 5.870 -18.081 1.00 98.25 82 GLU A CA 1
ATOM 658 C C . GLU A 1 82 ? 9.588 4.653 -17.269 1.00 98.25 82 GLU A C 1
ATOM 660 O O . GLU A 1 82 ? 8.835 3.694 -17.111 1.00 98.25 82 GLU A O 1
ATOM 665 N N . LEU A 1 83 ? 10.784 4.711 -16.675 1.00 98.50 83 LEU A N 1
ATOM 666 C CA . LEU A 1 83 ? 11.276 3.653 -15.794 1.00 98.50 83 LEU A CA 1
ATOM 667 C C . LEU A 1 83 ? 10.409 3.493 -14.532 1.00 98.50 83 LEU A C 1
ATOM 669 O O . LEU A 1 83 ? 10.105 2.366 -14.152 1.00 98.50 83 LEU A O 1
ATOM 673 N N . ILE A 1 84 ? 9.961 4.590 -13.910 1.00 98.38 84 ILE A N 1
ATOM 674 C CA . ILE A 1 84 ? 9.029 4.546 -12.767 1.00 98.38 84 ILE A CA 1
ATOM 675 C C . ILE A 1 84 ? 7.694 3.921 -13.186 1.00 98.38 84 ILE A C 1
ATOM 677 O O . ILE A 1 84 ? 7.182 3.043 -12.496 1.00 98.38 84 ILE A O 1
ATOM 681 N N . THR A 1 85 ? 7.165 4.315 -14.345 1.00 98.31 85 THR A N 1
ATOM 682 C CA . THR A 1 85 ? 5.939 3.732 -14.912 1.00 98.31 85 THR A CA 1
ATOM 683 C C . THR A 1 85 ? 6.076 2.215 -15.083 1.00 98.31 85 THR A C 1
ATOM 685 O O . THR A 1 85 ? 5.164 1.463 -14.745 1.00 98.31 85 THR A O 1
ATOM 688 N N . LEU A 1 86 ? 7.228 1.738 -15.565 1.00 98.31 86 LEU A N 1
ATOM 689 C CA . LEU A 1 86 ? 7.503 0.305 -15.699 1.00 98.31 86 LEU A CA 1
ATOM 690 C C . LEU A 1 86 ? 7.707 -0.403 -14.361 1.00 98.31 86 LEU A C 1
ATOM 692 O O . LEU A 1 86 ? 7.299 -1.554 -14.237 1.00 98.31 86 LEU A O 1
ATOM 696 N N . LEU A 1 87 ? 8.304 0.260 -13.367 1.00 98.12 87 LEU A N 1
ATOM 697 C CA . LEU A 1 87 ? 8.428 -0.277 -12.011 1.00 98.12 87 LEU A CA 1
ATOM 698 C C . LEU A 1 87 ? 7.055 -0.493 -11.372 1.00 98.12 87 LEU A C 1
ATOM 700 O O . LEU A 1 87 ? 6.817 -1.549 -10.793 1.00 98.12 87 LEU A O 1
ATOM 704 N N . LEU A 1 88 ? 6.127 0.453 -11.541 1.00 98.19 88 LEU A N 1
ATOM 705 C CA . LEU A 1 88 ? 4.741 0.285 -11.094 1.00 98.19 88 LEU A CA 1
ATOM 706 C C . LEU A 1 88 ? 4.054 -0.893 -11.810 1.00 98.19 88 LEU A C 1
ATOM 708 O O . LEU A 1 88 ? 3.277 -1.620 -11.200 1.00 98.19 88 LEU A O 1
ATOM 712 N N . LYS A 1 89 ? 4.384 -1.135 -13.086 1.00 98.31 89 LYS A N 1
ATOM 713 C CA . LYS A 1 89 ? 3.871 -2.260 -13.894 1.00 98.31 89 LYS A CA 1
ATOM 714 C C . LYS A 1 89 ? 4.720 -3.537 -13.783 1.00 98.31 89 LYS A C 1
ATOM 716 O O . LYS A 1 89 ? 4.515 -4.472 -14.563 1.00 98.31 89 LYS A O 1
ATOM 721 N N . ALA A 1 90 ? 5.685 -3.608 -12.865 1.00 97.81 90 ALA A N 1
ATOM 722 C CA . ALA A 1 90 ? 6.599 -4.742 -12.785 1.00 97.81 90 ALA A CA 1
ATOM 723 C C . ALA A 1 90 ? 5.871 -6.030 -12.335 1.00 97.81 90 ALA A C 1
ATOM 725 O O . ALA A 1 90 ? 4.957 -5.974 -11.508 1.00 97.81 90 ALA A O 1
ATOM 726 N N . PRO A 1 91 ? 6.259 -7.211 -12.854 1.00 97.00 91 PRO A N 1
ATOM 727 C CA . PRO A 1 91 ? 5.692 -8.494 -12.440 1.00 97.00 91 PRO A CA 1
ATOM 728 C C . PRO A 1 91 ? 6.294 -8.971 -11.111 1.00 97.00 91 PRO A C 1
ATOM 730 O O . PRO A 1 91 ? 7.084 -9.911 -11.074 1.00 97.00 91 PRO A O 1
ATOM 733 N N . VAL A 1 92 ? 5.933 -8.300 -10.022 1.00 97.69 92 VAL A N 1
ATOM 734 C CA . VAL A 1 92 ? 6.388 -8.611 -8.656 1.00 97.69 92 VAL A CA 1
ATOM 735 C C . VAL A 1 92 ? 5.261 -9.220 -7.826 1.00 97.69 92 VAL A C 1
ATOM 737 O O . VAL A 1 92 ? 4.100 -9.159 -8.206 1.00 97.69 92 VAL A O 1
ATOM 740 N N . ASP A 1 93 ? 5.552 -9.805 -6.669 1.00 98.06 93 ASP A N 1
ATOM 741 C CA . ASP A 1 93 ? 4.476 -10.284 -5.793 1.00 98.06 93 ASP A CA 1
ATOM 742 C C . ASP A 1 93 ? 3.801 -9.134 -5.031 1.00 98.06 93 ASP A C 1
ATOM 744 O O . ASP A 1 93 ? 2.577 -9.121 -4.901 1.00 98.06 93 ASP A O 1
ATOM 748 N N . LEU A 1 94 ? 4.584 -8.147 -4.584 1.00 97.94 94 LEU A N 1
ATOM 749 C CA . LEU A 1 94 ? 4.145 -7.053 -3.718 1.00 97.94 94 LEU A CA 1
ATOM 750 C C . LEU A 1 94 ? 4.558 -5.692 -4.288 1.00 97.94 94 LEU A C 1
ATOM 752 O O . LEU A 1 94 ? 5.734 -5.470 -4.572 1.00 97.94 94 LEU A O 1
ATOM 756 N N . LEU A 1 95 ? 3.601 -4.770 -4.369 1.00 98.12 95 LEU A N 1
ATOM 757 C CA . LEU A 1 95 ? 3.850 -3.337 -4.509 1.00 98.12 95 LEU A CA 1
ATOM 758 C C . LEU A 1 95 ? 3.548 -2.658 -3.169 1.00 98.12 95 LEU A C 1
ATOM 760 O O . LEU A 1 95 ? 2.419 -2.703 -2.689 1.00 98.12 95 LEU A O 1
ATOM 764 N N . TRP A 1 96 ? 4.554 -2.026 -2.570 1.00 97.50 96 TRP A N 1
ATOM 765 C CA . TRP A 1 96 ? 4.394 -1.278 -1.324 1.00 97.50 96 TRP A CA 1
ATOM 766 C C . TRP A 1 96 ? 4.455 0.221 -1.598 1.00 97.50 96 TRP A C 1
ATOM 768 O O . TRP A 1 96 ? 5.497 0.732 -2.014 1.00 97.50 96 TRP A O 1
ATOM 778 N N . ASN A 1 97 ? 3.362 0.937 -1.344 1.00 95.50 97 ASN A N 1
ATOM 779 C CA . ASN A 1 97 ? 3.348 2.389 -1.439 1.00 95.50 97 ASN A CA 1
ATOM 780 C C . ASN A 1 97 ? 3.570 3.016 -0.059 1.00 95.50 97 ASN A C 1
ATOM 782 O O . ASN A 1 97 ? 2.643 3.103 0.737 1.00 95.50 97 ASN A O 1
ATOM 786 N N . GLY A 1 98 ? 4.798 3.459 0.213 1.00 91.44 98 GLY A N 1
ATOM 787 C CA . GLY A 1 98 ? 5.153 4.204 1.430 1.00 91.44 98 GLY A CA 1
ATOM 788 C C . GLY A 1 98 ? 5.391 5.698 1.197 1.00 91.44 98 GLY A C 1
ATOM 789 O O . GLY A 1 98 ? 6.036 6.342 2.020 1.00 91.44 98 GLY A O 1
ATOM 790 N N . GLY A 1 99 ? 4.978 6.228 0.043 1.00 85.69 99 GLY A N 1
ATOM 791 C CA . GLY A 1 99 ? 5.243 7.602 -0.372 1.00 85.69 99 GLY A CA 1
ATOM 792 C C . GLY A 1 99 ? 4.022 8.515 -0.285 1.00 85.69 99 GLY A C 1
ATOM 793 O O . GLY A 1 99 ? 2.960 8.135 0.200 1.00 85.69 99 GLY A O 1
ATOM 794 N N . ILE A 1 100 ? 4.196 9.737 -0.790 1.00 87.19 100 ILE A N 1
ATOM 795 C CA . ILE A 1 100 ? 3.121 10.716 -0.972 1.00 87.19 100 ILE A CA 1
ATOM 796 C C . ILE A 1 100 ? 2.827 10.817 -2.466 1.00 87.19 100 ILE A C 1
ATOM 798 O O . ILE A 1 100 ? 3.750 11.014 -3.262 1.00 87.19 100 ILE A O 1
ATOM 802 N N . GLY A 1 101 ? 1.548 10.746 -2.825 1.00 93.06 101 GLY A N 1
ATOM 803 C CA . GLY A 1 101 ? 1.077 10.964 -4.187 1.00 93.06 101 GLY A CA 1
ATOM 804 C C . GLY A 1 101 ? 0.257 9.808 -4.737 1.00 93.06 101 GLY A C 1
ATOM 805 O O . GLY A 1 101 ? 0.398 8.664 -4.307 1.00 93.06 101 GLY A O 1
ATOM 806 N N . THR A 1 102 ? -0.576 10.120 -5.725 1.00 97.31 102 THR A N 1
ATOM 807 C CA . THR A 1 102 ? -1.501 9.173 -6.343 1.00 97.31 102 THR A CA 1
ATOM 808 C C . THR A 1 102 ? -0.908 8.628 -7.636 1.00 97.31 102 THR A C 1
ATOM 810 O O . THR A 1 102 ? -0.929 9.281 -8.688 1.00 97.31 102 THR A O 1
ATOM 813 N N . TYR A 1 103 ? -0.380 7.408 -7.552 1.00 97.69 103 TYR A N 1
ATOM 814 C CA . TYR A 1 103 ? 0.315 6.702 -8.632 1.00 97.69 103 TYR A CA 1
ATOM 815 C C . TYR A 1 103 ? -0.602 5.827 -9.478 1.00 97.69 103 TYR A C 1
ATOM 817 O O . TYR A 1 103 ? -0.245 5.486 -10.605 1.00 97.69 103 TYR A O 1
ATOM 825 N N . VAL A 1 104 ? -1.771 5.462 -8.956 1.00 98.44 104 VAL A N 1
ATOM 826 C CA . VAL A 1 104 ? -2.697 4.560 -9.640 1.00 98.44 104 VAL A CA 1
ATOM 827 C C . VAL A 1 104 ? -4.109 5.131 -9.606 1.00 98.44 104 VAL A C 1
ATOM 829 O O . VAL A 1 104 ? -4.590 5.554 -8.557 1.00 98.44 104 VAL A O 1
ATOM 832 N N . LYS A 1 105 ? -4.768 5.138 -10.763 1.00 98.56 105 LYS A N 1
ATOM 833 C CA . LYS A 1 105 ? -6.180 5.513 -10.930 1.00 98.56 105 LYS A CA 1
ATOM 834 C C . LYS A 1 105 ? -6.946 4.425 -11.683 1.00 98.56 105 LYS A C 1
ATOM 836 O O . LYS A 1 105 ? -6.334 3.465 -12.136 1.00 98.56 105 LYS A O 1
ATOM 841 N N . ALA A 1 106 ? -8.257 4.550 -11.843 1.00 98.44 106 ALA A N 1
ATOM 842 C CA . ALA A 1 106 ? -8.989 3.748 -12.818 1.00 98.44 106 ALA A CA 1
ATOM 843 C C . ALA A 1 106 ? -8.770 4.275 -14.242 1.00 98.44 106 ALA A C 1
ATOM 845 O O . ALA A 1 106 ? -8.517 5.465 -14.463 1.00 98.44 106 ALA A O 1
ATOM 846 N N . GLU A 1 107 ? -8.942 3.407 -15.233 1.00 98.31 107 GLU A N 1
ATOM 847 C CA . GLU A 1 107 ? -8.940 3.791 -16.646 1.00 98.31 107 GLU A CA 1
ATOM 848 C C . GLU A 1 107 ? -10.023 4.833 -16.967 1.00 98.31 107 GLU A C 1
ATOM 850 O O . GLU A 1 107 ? -9.809 5.712 -17.800 1.00 98.31 107 GLU A O 1
ATOM 855 N N . THR A 1 108 ? -11.152 4.792 -16.255 1.00 97.50 108 THR A N 1
ATOM 856 C CA . THR A 1 108 ? -12.272 5.733 -16.411 1.00 97.50 108 THR A CA 1
ATOM 857 C C . THR A 1 108 ? -12.002 7.132 -15.855 1.00 97.50 108 THR A C 1
ATOM 859 O O . THR A 1 108 ? -12.783 8.045 -16.108 1.00 97.50 108 THR A O 1
ATOM 862 N N . GLU A 1 109 ? -10.939 7.312 -15.072 1.00 97.81 109 GLU A N 1
ATOM 863 C CA . GLU A 1 109 ? -10.548 8.610 -14.517 1.00 97.81 109 GLU A CA 1
ATOM 864 C C . GLU A 1 109 ? -9.535 9.296 -15.440 1.00 97.81 109 GLU A C 1
ATOM 866 O O . GLU A 1 109 ? -8.666 8.642 -16.022 1.00 97.81 109 GLU A O 1
ATOM 871 N N . THR A 1 110 ? -9.584 10.623 -15.557 1.00 97.25 110 THR A N 1
ATOM 872 C CA . THR A 1 110 ? -8.526 11.368 -16.257 1.00 97.25 110 THR A CA 1
ATOM 873 C C . THR A 1 110 ? -7.364 11.630 -15.303 1.00 97.25 110 THR A C 1
ATOM 875 O O . THR A 1 110 ? -7.508 11.561 -14.087 1.00 97.25 110 THR A O 1
ATOM 878 N N . HIS A 1 111 ? -6.172 11.927 -15.826 1.00 95.38 111 HIS A N 1
ATOM 879 C CA . HIS A 1 111 ? -5.063 12.332 -14.955 1.00 95.38 111 HIS A CA 1
ATOM 880 C C . HIS A 1 111 ? -5.388 13.623 -14.187 1.00 95.38 111 HIS A C 1
ATOM 882 O O . HIS A 1 111 ? -5.093 13.703 -12.996 1.00 95.38 111 HIS A O 1
ATOM 888 N N . GLU A 1 112 ? -6.057 14.568 -14.849 1.00 94.81 112 GLU A N 1
ATOM 889 C CA . GLU A 1 112 ? -6.446 15.859 -14.283 1.00 94.81 112 GLU A CA 1
ATOM 890 C C . GLU A 1 112 ? -7.452 15.718 -13.130 1.00 94.81 112 GLU A C 1
ATOM 892 O O . GLU A 1 112 ? -7.296 16.380 -12.104 1.00 94.81 112 GLU A O 1
ATOM 897 N N . SER A 1 113 ? -8.440 14.817 -13.241 1.00 94.62 113 SER A N 1
ATOM 898 C CA . SER A 1 113 ? -9.480 14.651 -12.213 1.00 94.62 113 SER A CA 1
ATOM 899 C C . SER A 1 113 ? -8.955 14.108 -10.882 1.00 94.62 113 SER A C 1
ATOM 901 O O . SER A 1 113 ? -9.626 14.248 -9.866 1.00 94.62 113 SER A O 1
ATOM 903 N N . VAL A 1 114 ? -7.764 13.498 -10.869 1.00 96.00 114 VAL A N 1
ATOM 904 C CA . VAL A 1 114 ? -7.128 12.974 -9.647 1.00 96.00 114 VAL A CA 1
ATOM 905 C C . VAL A 1 114 ? -6.571 14.098 -8.764 1.00 96.00 114 VAL A C 1
ATOM 907 O O . VAL A 1 114 ? -6.435 13.920 -7.559 1.00 96.00 114 VAL A O 1
ATOM 910 N N . GLY A 1 115 ? -6.233 15.258 -9.339 1.00 93.69 115 GLY A N 1
ATOM 911 C CA . GLY A 1 115 ? -5.770 16.422 -8.573 1.00 93.69 115 GLY A CA 1
ATOM 912 C C . GLY A 1 115 ? -4.307 16.385 -8.100 1.00 93.69 115 GLY A C 1
ATOM 913 O O . GLY A 1 115 ? -3.868 17.316 -7.430 1.00 93.69 115 GLY A O 1
ATOM 914 N N . ASP A 1 116 ? -3.521 15.373 -8.480 1.00 95.25 116 ASP A N 1
ATOM 915 C CA . ASP A 1 116 ? -2.085 15.280 -8.167 1.00 95.25 116 ASP A CA 1
ATOM 916 C C . ASP A 1 116 ? -1.218 15.473 -9.421 1.00 95.25 116 ASP A C 1
ATOM 918 O O . ASP A 1 116 ? -0.826 14.515 -10.091 1.00 95.25 116 ASP A O 1
ATOM 922 N N . LYS A 1 117 ? -0.891 16.730 -9.735 1.00 94.19 117 LYS A N 1
ATOM 923 C CA . LYS A 1 117 ? -0.079 17.087 -10.912 1.00 94.19 117 LYS A CA 1
ATOM 924 C C . LYS A 1 117 ? 1.349 16.540 -10.862 1.00 94.19 117 LYS A C 1
ATOM 926 O O . LYS A 1 117 ? 1.943 16.277 -11.905 1.00 94.19 117 LYS A O 1
ATOM 931 N N . ALA A 1 118 ? 1.916 16.355 -9.668 1.00 92.44 118 ALA A N 1
ATOM 932 C CA . ALA A 1 118 ? 3.316 15.960 -9.510 1.00 92.44 118 ALA A CA 1
ATOM 933 C C . ALA A 1 118 ? 3.581 14.528 -10.001 1.00 92.44 118 ALA A C 1
ATOM 935 O O . ALA A 1 118 ? 4.683 14.230 -10.471 1.00 92.44 118 ALA A O 1
ATOM 936 N N . ASN A 1 119 ? 2.571 13.656 -9.927 1.00 94.81 119 ASN A N 1
ATOM 937 C CA . ASN A 1 119 ? 2.685 12.258 -10.336 1.00 94.81 119 ASN A CA 1
ATOM 938 C C . ASN A 1 119 ? 1.952 11.926 -11.647 1.00 94.81 119 ASN A C 1
ATOM 940 O O . ASN A 1 119 ? 1.979 10.771 -12.062 1.00 94.81 119 ASN A O 1
ATOM 944 N N . GLU A 1 120 ? 1.363 12.901 -12.354 1.00 94.88 120 GLU A N 1
ATOM 945 C CA . GLU A 1 120 ? 0.672 12.653 -13.635 1.00 94.88 120 GLU A CA 1
ATOM 946 C C . GLU A 1 120 ? 1.554 11.914 -14.645 1.00 94.88 120 GLU A C 1
ATOM 948 O O . GLU A 1 120 ? 1.118 10.927 -15.229 1.00 94.88 120 GLU A O 1
ATOM 953 N N . GLY A 1 121 ? 2.814 12.340 -14.786 1.00 95.38 121 GLY A N 1
ATOM 954 C CA . GLY A 1 121 ? 3.760 11.770 -15.750 1.00 95.38 121 GLY A CA 1
ATOM 955 C C . GLY A 1 121 ? 4.265 10.360 -15.427 1.00 95.38 121 GLY A C 1
ATOM 956 O O . GLY A 1 121 ? 5.051 9.823 -16.203 1.00 95.38 121 GLY A O 1
ATOM 957 N N . VAL A 1 122 ? 3.871 9.783 -14.287 1.00 97.12 122 VAL A N 1
ATOM 958 C CA . VAL A 1 122 ? 4.203 8.399 -13.900 1.00 97.12 122 VAL A CA 1
ATOM 959 C C . VAL A 1 122 ? 2.974 7.566 -13.526 1.00 97.12 122 VAL A C 1
ATOM 961 O O . VAL A 1 122 ? 3.110 6.377 -13.252 1.00 97.12 122 VAL A O 1
ATOM 964 N N . ARG A 1 123 ? 1.784 8.178 -13.475 1.00 97.94 123 ARG A N 1
ATOM 965 C CA . ARG A 1 123 ? 0.550 7.528 -13.028 1.00 97.94 123 ARG A CA 1
ATOM 966 C C . ARG A 1 123 ? 0.099 6.475 -14.033 1.00 97.94 123 ARG A C 1
ATOM 968 O O . ARG A 1 123 ? 0.125 6.709 -15.238 1.00 97.94 123 ARG A O 1
ATOM 975 N N . ILE A 1 124 ? -0.378 5.350 -13.518 1.00 98.56 124 ILE A N 1
ATOM 976 C CA . ILE A 1 124 ? -0.881 4.224 -14.309 1.00 98.56 124 ILE A CA 1
ATOM 977 C C . ILE A 1 124 ? -2.331 3.904 -13.945 1.00 98.56 124 ILE A C 1
ATOM 979 O O . ILE A 1 124 ? -2.866 4.429 -12.964 1.00 98.56 124 ILE A O 1
ATOM 983 N N . ASN A 1 125 ? -2.962 3.029 -14.721 1.00 98.75 125 ASN A N 1
ATOM 984 C CA . ASN A 1 125 ? -4.273 2.491 -14.382 1.00 98.75 125 ASN A CA 1
ATOM 985 C C . ASN A 1 125 ? -4.149 1.228 -13.512 1.00 98.75 125 ASN A C 1
ATOM 987 O O . ASN A 1 125 ? -3.180 0.468 -13.621 1.00 98.75 125 ASN A O 1
ATOM 991 N N . GLY A 1 126 ? -5.140 0.968 -12.660 1.00 98.50 126 GLY A N 1
ATOM 992 C CA . GLY A 1 126 ? -5.195 -0.219 -11.804 1.00 98.50 126 GLY A CA 1
ATOM 993 C C . GLY A 1 126 ? -5.201 -1.521 -12.607 1.00 98.50 126 GLY A C 1
ATOM 994 O O . GLY A 1 126 ? -4.596 -2.514 -12.196 1.00 98.50 126 GLY A O 1
ATOM 995 N N . ASN A 1 127 ? -5.797 -1.511 -13.802 1.00 98.25 127 ASN A N 1
ATOM 996 C CA . ASN A 1 127 ? -5.783 -2.648 -14.722 1.00 98.25 127 ASN A CA 1
ATOM 997 C C . ASN A 1 127 ? -4.396 -2.931 -15.345 1.00 98.25 127 ASN A C 1
ATOM 999 O O . ASN A 1 127 ? -4.181 -4.031 -15.866 1.00 98.25 127 ASN A O 1
ATOM 1003 N N . GLU A 1 128 ? -3.434 -2.009 -15.250 1.00 98.44 128 GLU A N 1
ATOM 1004 C CA . GLU A 1 128 ? -2.066 -2.171 -15.765 1.00 98.44 128 GLU A CA 1
ATOM 1005 C C . GLU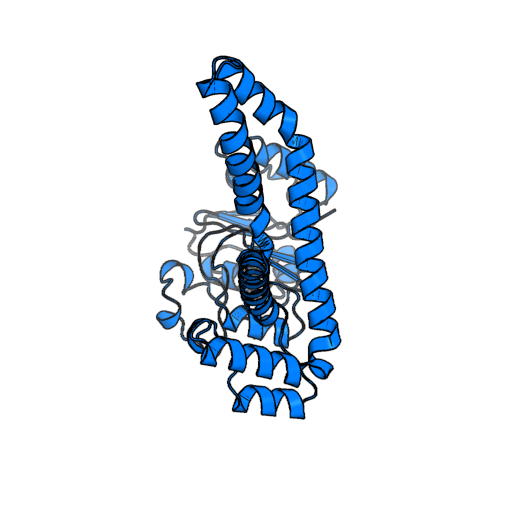 A 1 128 ? -1.113 -2.797 -14.744 1.00 98.44 128 GLU A C 1
ATOM 1007 O O . GLU A 1 128 ? -0.038 -3.276 -15.114 1.00 98.44 128 GLU A O 1
ATOM 1012 N N . LEU A 1 129 ? -1.512 -2.847 -13.471 1.00 98.56 129 LEU A N 1
ATOM 1013 C CA . LEU A 1 129 ? -0.736 -3.507 -12.432 1.00 98.56 129 LEU A CA 1
ATOM 1014 C C . LEU A 1 129 ? -0.581 -5.001 -12.731 1.00 98.56 129 LEU A C 1
ATOM 1016 O O . LEU A 1 129 ? -1.503 -5.695 -13.189 1.00 98.56 129 LEU A O 1
ATOM 1020 N N . ARG A 1 130 ? 0.632 -5.486 -12.463 1.00 98.31 130 ARG A N 1
ATOM 1021 C CA . ARG A 1 130 ? 1.032 -6.893 -12.603 1.00 98.31 130 ARG A CA 1
ATOM 1022 C C . ARG A 1 130 ? 1.449 -7.518 -11.276 1.00 98.31 130 ARG A C 1
ATOM 1024 O O . ARG A 1 130 ? 1.782 -8.702 -11.270 1.00 98.31 130 ARG A O 1
ATOM 1031 N N . CYS A 1 131 ? 1.415 -6.753 -10.182 1.00 98.44 131 CYS A N 1
ATOM 1032 C CA . CYS A 1 131 ? 1.627 -7.303 -8.856 1.00 98.44 131 CYS A CA 1
ATOM 1033 C C . CYS A 1 131 ? 0.437 -8.145 -8.384 1.00 98.44 131 CYS A C 1
ATOM 1035 O O . CYS A 1 131 ? -0.672 -8.020 -8.906 1.00 98.44 131 CYS A O 1
ATOM 1037 N N . LYS A 1 132 ? 0.668 -9.019 -7.399 1.00 98.25 132 LYS A N 1
ATOM 1038 C CA . LYS A 1 132 ? -0.404 -9.813 -6.776 1.00 98.25 132 LYS A CA 1
ATOM 1039 C C . LYS A 1 132 ? -1.050 -9.066 -5.613 1.00 98.25 132 LYS A C 1
ATOM 1041 O O . LYS A 1 132 ? -2.268 -9.104 -5.462 1.00 98.25 132 LYS A O 1
ATOM 1046 N N . VAL A 1 133 ? -0.228 -8.405 -4.801 1.00 98.12 133 VAL A N 1
ATOM 1047 C CA . VAL A 1 133 ? -0.634 -7.702 -3.583 1.00 98.12 133 VAL A CA 1
ATOM 1048 C C . VAL A 1 133 ? -0.171 -6.249 -3.646 1.00 98.12 133 VAL A C 1
ATOM 1050 O O . VAL A 1 133 ? 0.950 -5.967 -4.078 1.00 98.12 133 VAL A O 1
ATOM 1053 N N . VAL A 1 134 ? -1.020 -5.333 -3.190 1.00 98.25 134 VAL A N 1
ATOM 1054 C CA . VAL A 1 134 ? -0.652 -3.947 -2.883 1.00 98.25 134 VAL A CA 1
ATOM 1055 C C . VAL A 1 134 ? -0.812 -3.732 -1.381 1.00 98.25 134 VAL A C 1
ATOM 1057 O O . VAL A 1 134 ? -1.803 -4.177 -0.809 1.00 98.25 134 VAL A O 1
ATOM 1060 N N . GLY A 1 135 ? 0.167 -3.067 -0.769 1.00 96.88 135 GLY A N 1
ATOM 1061 C CA . GLY A 1 135 ? 0.049 -2.498 0.573 1.00 96.88 135 GLY A CA 1
ATOM 1062 C C . GLY A 1 135 ? 0.256 -0.987 0.520 1.00 96.88 135 GLY A C 1
ATOM 1063 O O . GLY A 1 135 ? 1.296 -0.523 0.039 1.00 96.88 135 GLY A O 1
ATOM 1064 N N . GLU A 1 136 ? -0.720 -0.218 0.992 1.00 96.56 136 GLU A N 1
ATOM 1065 C CA . GLU A 1 136 ? -0.643 1.244 1.068 1.00 96.56 136 GLU A CA 1
ATOM 1066 C C . GLU A 1 136 ? -0.235 1.713 2.469 1.00 96.56 136 GLU A C 1
ATOM 1068 O O . GLU A 1 136 ? -1.067 1.986 3.326 1.00 96.56 136 GLU A O 1
ATOM 1073 N N . GLY A 1 137 ? 1.075 1.833 2.697 1.00 93.31 137 GLY A N 1
ATOM 1074 C CA . GLY A 1 137 ? 1.621 2.425 3.922 1.00 93.31 137 GLY A CA 1
ATOM 1075 C C . GLY A 1 137 ? 1.498 3.956 3.982 1.00 93.31 137 GLY A C 1
ATOM 1076 O O . GLY A 1 137 ? 1.514 4.526 5.068 1.00 93.31 137 GLY A O 1
ATOM 1077 N N . GLY A 1 138 ? 1.391 4.625 2.832 1.00 92.00 138 GLY A N 1
ATOM 1078 C CA . GLY A 1 138 ? 1.070 6.051 2.709 1.00 92.00 138 GLY A CA 1
ATOM 1079 C C . GLY A 1 138 ? -0.417 6.297 2.439 1.00 92.00 138 GLY A C 1
ATOM 1080 O O . GLY A 1 138 ? -1.174 5.363 2.190 1.00 92.00 138 GLY A O 1
ATOM 1081 N N . ASN A 1 139 ? -0.826 7.567 2.456 1.00 93.00 139 ASN A N 1
ATOM 1082 C CA . ASN A 1 139 ? -2.197 7.974 2.134 1.00 93.00 139 ASN A CA 1
ATOM 1083 C C . ASN A 1 139 ? -2.341 8.336 0.654 1.00 93.00 139 ASN A C 1
ATOM 1085 O O . ASN A 1 139 ? -1.462 8.980 0.078 1.00 93.00 139 ASN A O 1
ATOM 1089 N N . LEU A 1 140 ? -3.496 7.992 0.080 1.00 93.19 140 LEU A N 1
ATOM 1090 C CA . LEU A 1 140 ? -3.925 8.350 -1.274 1.00 93.19 140 LEU A CA 1
ATOM 1091 C C . LEU A 1 140 ? -2.934 7.925 -2.360 1.00 93.19 140 LEU A C 1
ATOM 1093 O O . LEU A 1 140 ? -2.764 8.598 -3.379 1.00 93.19 140 LEU A O 1
ATOM 1097 N N . GLY A 1 141 ? -2.305 6.770 -2.147 1.00 96.62 141 GLY A N 1
ATOM 1098 C CA . GLY A 1 141 ? -1.454 6.131 -3.135 1.00 96.62 141 GLY A CA 1
ATOM 1099 C C . GLY A 1 141 ? -2.188 5.788 -4.426 1.00 96.62 141 GLY A C 1
ATOM 1100 O O . GLY A 1 141 ? -1.620 5.814 -5.523 1.00 96.62 141 GLY A O 1
ATOM 1101 N N . PHE A 1 142 ? -3.461 5.455 -4.258 1.00 98.25 142 PHE A N 1
ATOM 1102 C CA . PHE A 1 142 ? -4.396 5.036 -5.277 1.00 98.25 142 PHE A CA 1
ATOM 1103 C C . PHE A 1 142 ? -5.675 5.869 -5.149 1.00 98.25 142 PHE A C 1
ATOM 1105 O O . PHE A 1 142 ? -6.089 6.222 -4.043 1.00 98.25 142 PHE A O 1
ATOM 1112 N N . THR A 1 143 ? -6.348 6.139 -6.267 1.00 98.06 143 THR A N 1
ATOM 1113 C CA . THR A 1 143 ? -7.760 6.543 -6.203 1.00 98.06 143 THR A CA 1
ATOM 1114 C C . THR A 1 143 ? -8.610 5.352 -5.765 1.00 98.06 143 THR A C 1
ATOM 1116 O O . THR A 1 143 ? -8.242 4.192 -5.984 1.00 98.06 143 THR A O 1
ATOM 1119 N N . GLN A 1 144 ? -9.789 5.612 -5.196 1.00 97.81 144 GLN A N 1
ATOM 1120 C CA . GLN A 1 144 ? -10.693 4.533 -4.798 1.00 97.81 144 GLN A CA 1
ATOM 1121 C C . GLN A 1 144 ? -11.103 3.662 -5.995 1.00 97.81 144 GLN A C 1
ATOM 1123 O O . GLN A 1 144 ? -11.062 2.435 -5.910 1.00 97.81 144 GLN A O 1
ATOM 1128 N N . LEU A 1 145 ? -11.413 4.272 -7.142 1.00 98.38 145 LEU A N 1
ATOM 1129 C CA . LEU A 1 145 ? -11.746 3.529 -8.358 1.00 98.38 145 LEU A CA 1
ATOM 1130 C C . LEU A 1 145 ? -10.545 2.742 -8.906 1.00 98.38 145 LEU A C 1
ATOM 1132 O O . LEU A 1 145 ? -10.727 1.618 -9.371 1.00 98.38 145 LEU A O 1
ATOM 1136 N N . GLY A 1 146 ? -9.319 3.266 -8.796 1.00 98.50 146 GLY A N 1
ATOM 1137 C CA . GLY A 1 146 ? -8.097 2.544 -9.159 1.00 98.50 146 GLY A CA 1
ATOM 1138 C C . GLY A 1 146 ? -7.884 1.285 -8.318 1.00 98.50 146 GLY A C 1
ATOM 1139 O O . GLY A 1 146 ? -7.512 0.237 -8.853 1.00 98.50 146 GLY A O 1
ATOM 1140 N N . ARG A 1 147 ? -8.203 1.345 -7.016 1.00 98.62 147 ARG A N 1
ATOM 1141 C CA . ARG A 1 147 ? -8.195 0.159 -6.143 1.00 98.62 147 ARG A CA 1
ATOM 1142 C C . ARG A 1 147 ? -9.226 -0.871 -6.587 1.00 98.62 147 ARG A C 1
ATOM 1144 O O . ARG A 1 147 ? -8.907 -2.056 -6.688 1.00 98.62 147 ARG A O 1
ATOM 1151 N N . VAL A 1 148 ? -10.450 -0.426 -6.876 1.00 98.44 148 VAL A N 1
ATOM 1152 C CA . VAL A 1 148 ? -11.539 -1.297 -7.348 1.00 98.44 148 VAL A CA 1
ATOM 1153 C C . VAL A 1 148 ? -11.177 -1.959 -8.677 1.00 98.44 148 VAL A C 1
ATOM 1155 O O . VAL A 1 148 ? -11.410 -3.155 -8.844 1.00 98.44 148 VAL A O 1
ATOM 1158 N N . GLU A 1 149 ? -10.569 -1.220 -9.604 1.00 98.56 149 GLU A N 1
ATOM 1159 C CA . GLU A 1 149 ? -10.135 -1.738 -10.902 1.00 98.56 149 GLU A CA 1
ATOM 1160 C C . GLU A 1 149 ? -9.056 -2.823 -10.760 1.00 98.56 149 GLU A C 1
ATOM 1162 O O . GLU A 1 149 ? -9.178 -3.899 -11.354 1.00 98.56 149 GLU A O 1
ATOM 1167 N N . PHE A 1 150 ? -8.041 -2.594 -9.920 1.00 98.69 150 PHE A N 1
ATOM 1168 C CA . PHE A 1 150 ? -7.020 -3.604 -9.629 1.00 98.69 150 PHE A CA 1
ATOM 1169 C C . PHE A 1 150 ? -7.617 -4.844 -8.943 1.00 98.69 150 PHE A C 1
ATOM 1171 O O . PHE A 1 150 ? -7.348 -5.978 -9.355 1.00 98.69 150 PHE A O 1
ATOM 1178 N N . ALA A 1 151 ? -8.496 -4.648 -7.953 1.00 98.12 151 ALA A N 1
ATOM 1179 C CA . ALA A 1 151 ? -9.184 -5.741 -7.268 1.00 98.12 151 ALA A CA 1
ATOM 1180 C C . ALA A 1 151 ? -10.066 -6.565 -8.221 1.00 98.12 151 ALA A C 1
ATOM 1182 O O . ALA A 1 151 ? -10.095 -7.793 -8.148 1.00 98.12 151 ALA A O 1
ATOM 1183 N N . ALA A 1 152 ? -10.752 -5.913 -9.165 1.00 96.25 152 ALA A N 1
ATOM 1184 C CA . ALA A 1 152 ? -11.591 -6.578 -10.160 1.00 96.25 152 ALA A CA 1
ATOM 1185 C C . ALA A 1 152 ? -10.791 -7.468 -11.132 1.00 96.25 152 ALA A C 1
ATOM 1187 O O . ALA A 1 152 ? -11.355 -8.407 -11.700 1.00 96.25 152 ALA A O 1
ATOM 1188 N N . LYS A 1 153 ? -9.487 -7.207 -11.299 1.00 96.88 153 LYS A N 1
ATOM 1189 C CA . LYS A 1 153 ? -8.540 -8.048 -12.054 1.00 96.88 153 LYS A CA 1
ATOM 1190 C C . LYS A 1 153 ? -7.974 -9.214 -11.220 1.00 96.88 153 LYS A C 1
ATOM 1192 O O . LYS A 1 153 ? -7.211 -10.025 -11.737 1.00 96.88 153 LYS A O 1
ATOM 1197 N N . GLY A 1 154 ? -8.356 -9.324 -9.947 1.00 96.06 154 GLY A N 1
ATOM 1198 C CA . GLY A 1 154 ? -7.865 -10.345 -9.017 1.00 96.06 154 GLY A CA 1
ATOM 1199 C C . GLY A 1 154 ? -6.686 -9.894 -8.151 1.00 96.06 154 GLY A C 1
ATOM 1200 O O . GLY A 1 154 ? -6.107 -10.724 -7.453 1.00 96.06 154 GLY A O 1
ATOM 1201 N N . GLY A 1 155 ? -6.334 -8.605 -8.182 1.00 97.81 155 GLY A N 1
ATOM 1202 C CA . GLY A 1 155 ? -5.369 -8.019 -7.259 1.00 97.81 155 GLY A CA 1
ATOM 1203 C C . GLY A 1 155 ? -5.874 -8.020 -5.814 1.00 97.81 155 GLY A C 1
ATOM 1204 O O . GLY A 1 155 ? -7.075 -7.916 -5.554 1.00 97.81 155 GLY A O 1
ATOM 1205 N N . LEU A 1 156 ? -4.958 -8.143 -4.856 1.00 97.44 156 LEU A N 1
ATOM 1206 C CA . LEU A 1 156 ? -5.273 -8.157 -3.428 1.00 97.44 156 LEU A CA 1
ATOM 1207 C C . LEU A 1 156 ? -4.810 -6.857 -2.778 1.00 97.44 156 LEU A C 1
ATOM 1209 O O . LEU A 1 156 ? -3.617 -6.572 -2.749 1.00 97.44 156 LEU A O 1
ATOM 1213 N N . LEU A 1 157 ? -5.757 -6.092 -2.247 1.00 97.81 157 LEU A N 1
ATOM 1214 C CA . LEU A 1 157 ? -5.502 -4.865 -1.499 1.00 97.81 157 LEU A CA 1
ATOM 1215 C C . LEU A 1 157 ? -6.723 -4.471 -0.668 1.00 97.81 157 LEU A C 1
ATOM 1217 O O . LEU A 1 157 ? -7.835 -4.951 -0.924 1.00 97.81 157 LEU A O 1
ATOM 1221 N N . TYR A 1 158 ? -6.505 -3.579 0.288 1.00 97.19 158 TYR A N 1
ATOM 1222 C CA . TYR A 1 158 ? -7.558 -2.830 0.962 1.00 97.19 158 TYR A CA 1
ATOM 1223 C C . TYR A 1 158 ? -7.474 -1.355 0.541 1.00 97.19 158 TYR A C 1
ATOM 1225 O O . TYR A 1 158 ? -6.911 -1.029 -0.503 1.00 97.19 158 TYR A O 1
ATOM 1233 N N . THR A 1 159 ? -8.094 -0.465 1.308 1.00 96.81 159 THR A N 1
ATOM 1234 C CA . THR A 1 159 ? -7.814 0.971 1.236 1.00 96.81 159 THR A CA 1
ATOM 1235 C C . THR A 1 159 ? -6.623 1.304 2.130 1.00 96.81 159 THR A C 1
ATOM 1237 O O . THR A 1 159 ? -6.395 0.620 3.129 1.00 96.81 159 THR A O 1
ATOM 1240 N N . ASP A 1 160 ? -5.933 2.401 1.835 1.00 95.56 160 ASP A N 1
ATOM 1241 C CA . ASP A 1 160 ? -4.918 3.008 2.708 1.00 95.56 160 ASP A CA 1
ATOM 1242 C C . ASP A 1 160 ? -5.359 3.099 4.178 1.00 95.56 160 ASP A C 1
ATOM 1244 O O . ASP A 1 160 ? -4.634 2.650 5.058 1.00 95.56 160 ASP A O 1
ATOM 1248 N N . ALA A 1 161 ? -6.590 3.543 4.446 1.00 94.75 161 ALA A N 1
ATOM 1249 C CA . ALA A 1 161 ? -7.142 3.654 5.798 1.00 94.75 161 ALA A CA 1
ATOM 1250 C C . ALA A 1 161 ? -7.227 2.321 6.573 1.00 94.75 161 ALA A C 1
ATOM 1252 O O . ALA A 1 161 ? -7.440 2.336 7.782 1.00 94.75 161 ALA A O 1
ATOM 1253 N N . ILE A 1 162 ? -7.110 1.176 5.893 1.00 96.38 162 ILE A N 1
ATOM 1254 C CA . ILE A 1 162 ? -7.016 -0.152 6.515 1.00 96.38 162 ILE A CA 1
ATOM 1255 C C . ILE A 1 162 ? -5.559 -0.624 6.563 1.00 96.38 162 ILE A C 1
ATOM 1257 O O . ILE A 1 162 ? -5.148 -1.216 7.556 1.00 96.38 162 ILE A O 1
ATOM 1261 N N . ASP A 1 163 ? -4.781 -0.372 5.510 1.00 95.00 163 ASP A N 1
ATOM 1262 C CA . ASP A 1 163 ? -3.390 -0.826 5.408 1.00 95.00 163 ASP A CA 1
ATOM 1263 C C . ASP A 1 163 ? -2.439 -0.059 6.343 1.00 95.00 163 ASP A C 1
ATOM 1265 O O . ASP A 1 163 ? -1.453 -0.628 6.818 1.00 95.00 163 ASP A O 1
ATOM 1269 N N . ASN A 1 164 ? -2.735 1.211 6.643 1.00 94.56 164 ASN A N 1
ATOM 1270 C CA . ASN A 1 164 ? -1.899 2.083 7.473 1.00 94.56 164 ASN A CA 1
ATOM 1271 C C . ASN A 1 164 ? -2.548 2.512 8.807 1.00 94.56 164 ASN A C 1
ATOM 1273 O O . ASN A 1 164 ? -2.025 3.399 9.489 1.00 94.56 164 ASN A O 1
ATOM 1277 N N . SER A 1 165 ? -3.634 1.853 9.240 1.00 95.12 165 SER A N 1
ATOM 1278 C CA . SER A 1 165 ? -4.399 2.262 10.434 1.00 95.12 165 SER A CA 1
ATOM 1279 C C . SER A 1 165 ? -3.645 2.177 11.761 1.00 95.12 165 SER A C 1
ATOM 1281 O O . SER A 1 165 ? -4.037 2.850 12.714 1.00 95.12 165 SER A O 1
ATOM 1283 N N . ALA A 1 166 ? -2.558 1.406 11.839 1.00 94.31 166 ALA A N 1
ATOM 1284 C CA . ALA A 1 166 ? -1.807 1.201 13.079 1.00 94.31 166 ALA A CA 1
ATOM 1285 C C . ALA A 1 166 ? -1.337 2.514 13.732 1.00 94.31 166 ALA A C 1
ATOM 1287 O O . ALA A 1 166 ? -1.319 2.614 14.954 1.00 94.31 166 ALA A O 1
ATOM 1288 N N . GLY A 1 167 ? -0.999 3.543 12.945 1.00 92.56 167 GLY A N 1
ATOM 1289 C CA . GLY A 1 167 ? -0.581 4.837 13.494 1.00 92.56 167 GLY A CA 1
ATOM 1290 C C . GLY A 1 167 ? -1.697 5.563 14.256 1.00 92.56 167 GLY A C 1
ATOM 1291 O O . GLY A 1 167 ? -1.460 6.104 15.334 1.00 92.56 167 GLY A O 1
ATOM 1292 N N . VAL A 1 168 ? -2.920 5.541 13.718 1.00 93.12 168 VAL A N 1
ATOM 1293 C CA . VAL A 1 168 ? -4.100 6.133 14.372 1.00 93.12 168 VAL A CA 1
ATOM 1294 C C . VAL A 1 168 ? -4.502 5.309 15.595 1.00 93.12 168 VAL A C 1
ATOM 1296 O O . VAL A 1 168 ? -4.793 5.875 16.642 1.00 93.12 168 VAL A O 1
ATOM 1299 N N . ASP A 1 169 ? -4.450 3.985 15.478 1.00 94.88 169 ASP A N 1
ATOM 1300 C CA . ASP A 1 169 ? -4.771 3.035 16.549 1.00 94.88 169 ASP A CA 1
ATOM 1301 C C . ASP A 1 169 ? -3.834 3.195 17.763 1.00 94.88 169 ASP A C 1
ATOM 1303 O O . ASP A 1 169 ? -4.285 3.301 18.904 1.00 94.88 169 ASP A O 1
ATOM 1307 N N . CYS A 1 170 ? -2.524 3.346 17.522 1.00 95.19 170 CYS A N 1
ATOM 1308 C CA . CYS A 1 170 ? -1.558 3.703 18.566 1.00 95.19 170 CYS A CA 1
ATOM 1309 C C . CYS A 1 170 ? -1.949 5.004 19.283 1.00 95.19 170 CYS A C 1
ATOM 1311 O O . CYS A 1 170 ? -1.908 5.070 20.512 1.00 95.19 170 CYS A O 1
ATOM 1313 N N . SER A 1 171 ? -2.337 6.034 18.522 1.00 92.75 171 SER A N 1
ATOM 1314 C CA . SER A 1 171 ? -2.722 7.327 19.090 1.00 92.75 171 SER A CA 1
ATOM 1315 C C . SER A 1 171 ? -4.006 7.242 19.916 1.00 92.75 171 SER A C 1
ATOM 1317 O O . SER A 1 171 ? -4.107 7.946 20.918 1.00 92.75 171 SER A O 1
ATOM 1319 N N . ASP A 1 172 ? -4.979 6.419 19.519 1.00 93.38 172 ASP A N 1
ATOM 1320 C CA . ASP A 1 172 ? -6.223 6.234 20.274 1.00 93.38 172 ASP A CA 1
ATOM 1321 C C . ASP A 1 172 ? -5.944 5.606 21.646 1.00 93.38 172 ASP A C 1
ATOM 1323 O O . ASP A 1 172 ? -6.340 6.149 22.682 1.00 93.38 172 ASP A O 1
ATOM 1327 N N . HIS A 1 173 ? -5.155 4.528 21.678 1.00 94.38 173 HIS A N 1
ATOM 1328 C CA . HIS A 1 173 ? -4.692 3.934 22.931 1.00 94.38 173 HIS A CA 1
ATOM 1329 C C . HIS A 1 173 ? -3.934 4.947 23.797 1.00 94.38 173 HIS A C 1
ATOM 1331 O O . HIS A 1 173 ? -4.232 5.094 24.985 1.00 94.38 173 HIS A O 1
ATOM 1337 N N . GLU A 1 174 ? -2.980 5.673 23.211 1.00 93.81 174 GLU A N 1
ATOM 1338 C CA . GLU A 1 174 ? -2.165 6.651 23.931 1.00 93.81 174 GLU A CA 1
ATOM 1339 C C . GLU A 1 174 ? -3.015 7.773 24.547 1.00 93.81 174 GLU A C 1
ATOM 1341 O O . GLU A 1 174 ? -2.814 8.132 25.710 1.00 93.81 174 GLU A O 1
ATOM 1346 N N . VAL A 1 175 ? -3.979 8.317 23.799 1.00 95.25 175 VAL A N 1
ATOM 1347 C CA . VAL A 1 175 ? -4.875 9.379 24.281 1.00 95.25 175 VAL A CA 1
ATOM 1348 C C . VAL A 1 175 ? -5.776 8.868 25.401 1.00 95.25 175 VAL A C 1
ATOM 1350 O O . VAL A 1 175 ? -5.870 9.528 26.436 1.00 95.25 175 VAL A O 1
ATOM 1353 N N . ASN A 1 176 ? -6.384 7.690 25.251 1.00 95.06 176 ASN A N 1
ATOM 1354 C CA . ASN A 1 176 ? -7.260 7.119 26.276 1.00 95.06 176 ASN A CA 1
ATOM 1355 C C . ASN A 1 176 ? -6.506 6.837 27.587 1.00 95.06 176 ASN A C 1
ATOM 1357 O O . ASN A 1 176 ? -6.992 7.168 28.672 1.00 95.06 176 ASN A O 1
ATOM 1361 N N . ILE A 1 177 ? -5.281 6.306 27.500 1.00 95.75 177 ILE A N 1
ATOM 1362 C CA . ILE A 1 177 ? -4.419 6.095 28.672 1.00 95.75 177 ILE A CA 1
ATOM 1363 C C . ILE A 1 177 ? -4.050 7.438 29.314 1.00 95.75 177 ILE A C 1
ATOM 1365 O O . ILE A 1 177 ? -4.130 7.579 30.534 1.00 95.75 177 ILE A O 1
ATOM 1369 N N . LYS A 1 178 ? -3.682 8.447 28.512 1.00 94.50 178 LYS A N 1
ATOM 1370 C CA . LYS A 1 178 ? -3.380 9.792 29.020 1.00 94.50 178 LYS A CA 1
ATOM 1371 C C . LYS A 1 178 ? -4.573 10.391 29.753 1.00 94.50 178 LYS A C 1
ATOM 1373 O O . LYS A 1 178 ? -4.402 10.816 30.882 1.00 94.50 178 LYS A O 1
ATOM 1378 N N . ILE A 1 179 ? -5.780 10.362 29.189 1.00 95.19 179 ILE A N 1
ATOM 1379 C CA . ILE A 1 179 ? -6.979 10.904 29.854 1.00 95.19 179 ILE A CA 1
ATOM 1380 C C . ILE A 1 179 ? -7.137 10.331 31.273 1.00 95.19 179 ILE A C 1
ATOM 1382 O O . ILE A 1 179 ? -7.361 11.093 32.214 1.00 95.19 179 ILE A O 1
ATOM 1386 N N . LEU A 1 180 ? -6.953 9.017 31.442 1.00 95.62 180 LEU A N 1
ATOM 1387 C CA . LEU A 1 180 ? -7.003 8.365 32.752 1.00 95.62 180 LEU A CA 1
ATOM 1388 C C . LEU A 1 180 ? -5.865 8.825 33.679 1.00 95.62 180 LEU A C 1
ATOM 1390 O O . LEU A 1 180 ? -6.105 9.211 34.823 1.00 95.62 180 LEU A O 1
ATOM 1394 N N . LEU A 1 181 ? -4.617 8.794 33.205 1.00 96.25 181 LEU A N 1
ATOM 1395 C CA . LEU A 1 181 ? -3.457 9.146 34.031 1.00 96.25 181 LEU A CA 1
ATOM 1396 C C . LEU A 1 181 ? -3.414 10.640 34.385 1.00 96.25 181 LEU A C 1
ATOM 1398 O O . LEU A 1 181 ? -2.903 11.015 35.441 1.00 96.25 181 LEU A O 1
ATOM 1402 N N . ASP A 1 182 ? -3.950 11.503 33.529 1.00 95.69 182 ASP A N 1
ATOM 1403 C CA . ASP A 1 182 ? -4.010 12.947 33.734 1.00 95.69 182 ASP A CA 1
ATOM 1404 C C . ASP A 1 182 ? -4.879 13.307 34.942 1.00 95.69 182 ASP A C 1
ATOM 1406 O O . ASP A 1 182 ? -4.524 14.228 35.679 1.00 95.69 182 ASP A O 1
ATOM 1410 N N . GLN A 1 183 ? -5.934 12.535 35.216 1.00 95.75 183 GLN A N 1
ATOM 1411 C CA . GLN A 1 183 ? -6.745 12.686 36.428 1.00 95.75 183 GLN A CA 1
ATOM 1412 C C . GLN A 1 183 ? -5.948 12.347 37.697 1.00 95.75 183 GLN A C 1
ATOM 1414 O O . GLN A 1 183 ? -5.997 13.089 38.675 1.00 95.75 183 GLN A O 1
ATOM 1419 N N . ILE A 1 184 ? -5.145 11.278 37.669 1.00 96.38 184 ILE A N 1
ATOM 1420 C CA . ILE A 1 184 ? -4.288 10.876 38.800 1.00 96.38 184 ILE A CA 1
ATOM 1421 C C . ILE A 1 184 ? -3.216 11.941 39.068 1.00 96.38 184 ILE A C 1
ATOM 1423 O O . ILE A 1 184 ? -2.934 12.287 40.218 1.00 96.38 184 ILE A O 1
ATOM 1427 N N . VAL A 1 185 ? -2.640 12.504 38.000 1.00 96.69 185 VAL A N 1
ATOM 1428 C CA . VAL A 1 185 ? -1.687 13.616 38.108 1.00 96.69 185 VAL A CA 1
ATOM 1429 C C . VAL A 1 185 ? -2.356 14.863 38.688 1.00 96.69 185 VAL A C 1
ATOM 1431 O O . VAL A 1 185 ? -1.779 15.501 39.566 1.00 96.69 185 VAL A O 1
ATOM 1434 N N . ALA A 1 186 ? -3.566 15.205 38.237 1.00 96.44 186 ALA A N 1
ATOM 1435 C CA . ALA A 1 186 ? -4.317 16.348 38.756 1.00 96.44 186 ALA A CA 1
ATOM 1436 C C . ALA A 1 186 ? -4.651 16.203 40.253 1.00 96.44 186 ALA A C 1
ATOM 1438 O O . ALA A 1 186 ? -4.628 17.195 40.980 1.00 96.44 186 ALA A O 1
ATOM 1439 N N . ASN A 1 187 ? -4.873 14.973 40.723 1.00 96.56 187 ASN A N 1
ATOM 1440 C CA . ASN A 1 187 ? -5.110 14.659 42.135 1.00 96.56 187 ASN A CA 1
ATOM 1441 C C . ASN A 1 187 ? -3.827 14.644 42.990 1.00 96.56 187 ASN A C 1
ATOM 1443 O O . ASN A 1 187 ? -3.899 14.481 44.206 1.00 96.56 187 ASN A O 1
ATOM 1447 N N . GLY A 1 188 ? -2.647 14.818 42.384 1.00 96.19 188 GLY A N 1
ATOM 1448 C CA . GLY A 1 188 ? -1.360 14.854 43.086 1.00 96.19 188 GLY A CA 1
ATOM 1449 C C . GLY A 1 188 ? -0.799 13.483 43.481 1.00 96.19 188 GLY A C 1
ATOM 1450 O O . GLY A 1 188 ? 0.246 13.420 44.125 1.00 96.19 188 GLY A O 1
ATOM 1451 N N . GLU A 1 189 ? -1.444 12.388 43.074 1.00 96.50 189 GLU A N 1
ATOM 1452 C CA . GLU A 1 189 ? -1.024 11.015 43.393 1.00 96.50 189 GLU A CA 1
ATOM 1453 C C . GLU A 1 189 ? 0.101 10.505 42.473 1.00 96.50 189 GLU A C 1
ATOM 1455 O O . GLU A 1 189 ? 0.794 9.538 42.791 1.00 96.50 189 GLU A O 1
ATOM 1460 N N . MET A 1 190 ? 0.318 11.170 41.334 1.00 96.69 190 MET A N 1
ATOM 1461 C CA . MET A 1 190 ? 1.367 10.847 40.367 1.00 96.69 190 MET A CA 1
ATOM 1462 C C . MET A 1 190 ? 2.013 12.121 39.809 1.00 96.69 190 MET A C 1
ATOM 1464 O O . MET A 1 190 ? 1.345 13.102 39.499 1.00 96.69 190 MET A O 1
ATOM 1468 N N . THR A 1 191 ? 3.331 12.108 39.607 1.00 97.50 191 THR A N 1
ATOM 1469 C CA . THR A 1 191 ? 4.037 13.179 38.882 1.00 97.50 191 THR A CA 1
ATOM 1470 C C . THR A 1 191 ? 3.985 12.964 37.366 1.00 97.50 191 THR A C 1
ATOM 1472 O O . THR A 1 191 ? 3.960 11.832 36.883 1.00 97.50 191 THR A O 1
ATOM 1475 N N . GLN A 1 192 ? 4.104 14.035 36.573 1.00 96.19 192 GLN A N 1
ATOM 1476 C CA . GLN A 1 192 ? 4.213 13.923 35.106 1.00 96.19 192 GLN A CA 1
ATOM 1477 C C . GLN A 1 192 ? 5.377 13.018 34.656 1.00 96.19 192 GLN A C 1
ATOM 1479 O O . GLN A 1 192 ? 5.273 12.301 33.665 1.00 96.19 192 GLN A O 1
ATOM 1484 N N . LYS A 1 193 ? 6.486 13.004 35.406 1.00 96.94 193 LYS A N 1
ATOM 1485 C CA . LYS A 1 193 ? 7.638 12.142 35.110 1.00 96.94 193 LYS A CA 1
ATOM 1486 C C . LYS A 1 193 ? 7.306 10.658 35.285 1.00 96.94 193 LYS A C 1
ATOM 1488 O O . LYS A 1 193 ? 7.754 9.845 34.481 1.00 96.94 193 LYS A O 1
ATOM 1493 N N . GLN A 1 194 ? 6.532 10.310 36.315 1.00 97.00 194 GLN A N 1
ATOM 1494 C CA . GLN A 1 194 ? 6.048 8.942 36.523 1.00 97.00 194 GLN A CA 1
ATOM 1495 C C . GLN A 1 194 ? 5.053 8.540 35.430 1.00 97.00 194 GLN A C 1
ATOM 1497 O O . GLN A 1 194 ? 5.215 7.466 34.861 1.00 97.00 194 GLN A O 1
ATOM 1502 N N . ARG A 1 195 ? 4.120 9.429 35.058 1.00 96.44 195 ARG A N 1
ATOM 1503 C CA . ARG A 1 195 ? 3.193 9.214 33.932 1.00 96.44 195 ARG A CA 1
ATOM 1504 C C . ARG A 1 195 ? 3.938 8.870 32.643 1.00 96.44 195 ARG A C 1
ATOM 1506 O O . ARG A 1 195 ? 3.654 7.857 32.019 1.00 96.44 195 ARG A O 1
ATOM 1513 N N . ASN A 1 196 ? 4.910 9.694 32.255 1.00 96.06 196 ASN A N 1
ATOM 1514 C CA . ASN A 1 196 ? 5.643 9.487 31.005 1.00 96.06 196 ASN A CA 1
ATOM 1515 C C . ASN A 1 196 ? 6.474 8.200 31.025 1.00 96.06 196 ASN A C 1
ATOM 1517 O O . ASN A 1 196 ? 6.601 7.549 29.996 1.00 96.06 196 ASN A O 1
ATOM 1521 N N . ARG A 1 197 ? 7.020 7.816 32.187 1.00 97.06 197 ARG A N 1
ATOM 1522 C CA . ARG A 1 197 ? 7.700 6.525 32.335 1.00 97.06 197 ARG A CA 1
ATOM 1523 C C . ARG A 1 197 ? 6.725 5.363 32.142 1.00 97.06 197 ARG A C 1
ATOM 1525 O O . ARG A 1 197 ? 7.043 4.462 31.380 1.00 97.06 197 ARG A O 1
ATOM 1532 N N . LEU A 1 198 ? 5.550 5.426 32.768 1.00 95.88 198 LEU A N 1
ATOM 1533 C CA . LEU A 1 198 ? 4.521 4.398 32.625 1.00 95.88 198 LEU A CA 1
ATOM 1534 C C . LEU A 1 198 ? 4.057 4.257 31.167 1.00 95.88 198 LEU A C 1
ATOM 1536 O O . LEU A 1 198 ? 3.947 3.145 30.674 1.00 95.88 198 LEU A O 1
ATOM 1540 N N . LEU A 1 199 ? 3.869 5.368 30.444 1.00 95.56 199 LEU A N 1
ATOM 1541 C CA . LEU A 1 199 ? 3.534 5.326 29.013 1.00 95.56 199 LEU A CA 1
ATOM 1542 C C . LEU A 1 199 ? 4.589 4.574 28.187 1.00 95.56 199 LEU A C 1
ATOM 1544 O O . LEU A 1 199 ? 4.232 3.784 27.321 1.00 95.56 199 LEU A O 1
ATOM 1548 N N . VAL A 1 200 ? 5.880 4.789 28.469 1.00 96.19 200 VAL A N 1
ATOM 1549 C CA . VAL A 1 200 ? 6.969 4.056 27.801 1.00 96.19 200 VAL A CA 1
ATOM 1550 C C . VAL A 1 200 ? 6.957 2.577 28.190 1.00 96.19 200 VAL A C 1
ATOM 1552 O O . VAL A 1 200 ? 7.137 1.726 27.322 1.00 96.19 200 VAL A O 1
ATOM 1555 N N . GLU A 1 201 ? 6.715 2.260 29.463 1.00 97.06 201 GLU A N 1
ATOM 1556 C CA . GLU A 1 201 ? 6.618 0.877 29.951 1.00 97.06 201 GLU A CA 1
ATOM 1557 C C . GLU A 1 201 ? 5.470 0.095 29.288 1.00 97.06 201 GLU A C 1
ATOM 1559 O O . GLU A 1 201 ? 5.604 -1.106 29.111 1.00 97.06 201 GLU A O 1
ATOM 1564 N N . MET A 1 202 ? 4.395 0.767 28.855 1.00 96.56 202 MET A N 1
ATOM 1565 C CA . MET A 1 202 ? 3.235 0.156 28.181 1.00 96.56 202 MET A CA 1
ATOM 1566 C C . MET A 1 202 ? 3.422 -0.078 26.668 1.00 96.56 202 MET A C 1
ATOM 1568 O O . MET A 1 202 ? 2.477 -0.497 25.994 1.00 96.56 202 MET A O 1
ATOM 1572 N N . THR A 1 203 ? 4.597 0.226 26.100 1.00 95.88 203 THR A N 1
ATOM 1573 C CA . THR A 1 203 ? 4.828 0.185 24.641 1.00 95.88 203 THR A CA 1
ATOM 1574 C C . THR A 1 203 ? 4.503 -1.185 24.040 1.00 95.88 203 THR A C 1
ATOM 1576 O O . THR A 1 203 ? 3.799 -1.261 23.032 1.00 95.88 203 THR A O 1
ATOM 1579 N N . ASP A 1 204 ? 4.978 -2.269 24.657 1.00 96.88 204 ASP A N 1
ATOM 1580 C CA . ASP A 1 204 ? 4.806 -3.622 24.120 1.00 96.88 204 ASP A CA 1
ATOM 1581 C C . ASP A 1 204 ? 3.354 -4.109 24.236 1.00 96.88 204 ASP A C 1
ATOM 1583 O O . ASP A 1 204 ? 2.856 -4.822 23.361 1.00 96.88 204 ASP A O 1
ATOM 1587 N N . GLU A 1 205 ? 2.648 -3.730 25.302 1.00 96.19 205 GLU A N 1
ATOM 1588 C CA . GLU A 1 205 ? 1.228 -4.021 25.493 1.00 96.19 205 GLU A CA 1
ATOM 1589 C C . GLU A 1 205 ? 0.372 -3.288 24.461 1.00 96.19 205 GLU A C 1
ATOM 1591 O O . GLU A 1 205 ? -0.459 -3.918 23.804 1.00 96.19 205 GLU A O 1
ATOM 1596 N N . VAL A 1 206 ? 0.602 -1.985 24.271 1.00 96.88 206 VAL A N 1
ATOM 1597 C CA . VAL A 1 206 ? -0.109 -1.190 23.260 1.00 96.88 206 VAL A CA 1
ATOM 1598 C C . VAL A 1 206 ? 0.179 -1.737 21.863 1.00 96.88 206 VAL A C 1
ATOM 1600 O O . VAL A 1 206 ? -0.756 -1.948 21.094 1.00 96.88 206 VAL A O 1
ATOM 1603 N N . ALA A 1 207 ? 1.434 -2.074 21.549 1.00 97.44 207 ALA A N 1
ATOM 1604 C CA . ALA A 1 207 ? 1.787 -2.677 20.266 1.00 97.44 207 ALA A CA 1
ATOM 1605 C C . ALA A 1 207 ? 1.031 -3.994 20.011 1.00 97.44 207 ALA A C 1
ATOM 1607 O O . ALA A 1 207 ? 0.532 -4.215 18.906 1.00 97.44 207 ALA A O 1
ATOM 1608 N N . LYS A 1 208 ? 0.885 -4.861 21.023 1.00 97.56 208 LYS A N 1
ATOM 1609 C CA . LYS A 1 208 ? 0.099 -6.104 20.902 1.00 97.56 208 LYS A CA 1
ATOM 1610 C C . LYS A 1 208 ? -1.380 -5.827 20.633 1.00 97.56 208 LYS A C 1
ATOM 1612 O O . LYS A 1 208 ? -1.964 -6.513 19.794 1.00 97.56 208 LYS A O 1
ATOM 1617 N N . LEU A 1 209 ? -1.977 -4.849 21.320 1.00 97.38 209 LEU A N 1
ATOM 1618 C CA . LEU A 1 209 ? -3.380 -4.466 21.120 1.00 97.38 209 LEU A CA 1
ATOM 1619 C C . LEU A 1 209 ? -3.612 -3.924 19.708 1.00 97.38 209 LEU A C 1
ATOM 1621 O O . LEU A 1 209 ? -4.504 -4.408 19.012 1.00 97.38 209 LEU A O 1
ATOM 1625 N N . VAL A 1 210 ? -2.745 -3.016 19.258 1.00 97.75 210 VAL A N 1
ATOM 1626 C CA . VAL A 1 210 ? -2.792 -2.433 17.913 1.00 97.75 210 VAL A CA 1
ATOM 1627 C C . VAL A 1 210 ? -2.665 -3.520 16.849 1.00 97.75 210 VAL A C 1
ATOM 1629 O O . VAL A 1 210 ? -3.485 -3.609 15.933 1.00 97.75 210 VAL A O 1
ATOM 1632 N N . LEU A 1 211 ? -1.683 -4.417 16.974 1.00 96.94 211 LEU A N 1
ATOM 1633 C CA . LEU A 1 211 ? -1.531 -5.526 16.031 1.00 96.94 211 LEU A CA 1
ATOM 1634 C C . LEU A 1 211 ? -2.774 -6.424 16.017 1.00 96.94 211 LEU A C 1
ATOM 1636 O O . LEU A 1 211 ? -3.281 -6.735 14.941 1.00 96.94 211 LEU A O 1
ATOM 1640 N N . ALA A 1 212 ? -3.295 -6.809 17.185 1.00 97.25 212 ALA A N 1
ATOM 1641 C CA . ALA A 1 212 ? -4.491 -7.643 17.280 1.00 97.25 212 ALA A CA 1
ATOM 1642 C C . ALA A 1 212 ? -5.713 -6.983 16.617 1.00 97.25 212 ALA A C 1
ATOM 1644 O O . ALA A 1 212 ? -6.431 -7.644 15.863 1.00 97.25 212 ALA A O 1
ATOM 1645 N N . HIS A 1 213 ? -5.916 -5.682 16.837 1.00 95.19 213 HIS A N 1
ATOM 1646 C CA . HIS A 1 213 ? -6.998 -4.916 16.225 1.00 95.19 213 HIS A CA 1
ATOM 1647 C C . HIS A 1 213 ? -6.861 -4.856 14.695 1.00 95.19 213 HIS A C 1
ATOM 1649 O O . HIS A 1 213 ? -7.811 -5.183 13.976 1.00 95.19 213 HIS A O 1
ATOM 1655 N N . ASN A 1 214 ? -5.670 -4.542 14.176 1.00 95.81 214 ASN A N 1
ATOM 1656 C CA . ASN A 1 214 ? -5.416 -4.468 12.732 1.00 95.81 214 ASN A CA 1
ATOM 1657 C C . ASN A 1 214 ? -5.558 -5.845 12.044 1.00 95.81 214 ASN A C 1
ATOM 1659 O O . ASN A 1 214 ? -6.119 -5.944 10.944 1.00 95.81 214 ASN A O 1
ATOM 1663 N N . TYR A 1 215 ? -5.142 -6.931 12.707 1.00 96.00 215 TYR A N 1
ATOM 1664 C CA . TYR A 1 215 ? -5.390 -8.299 12.233 1.00 96.00 215 TYR A CA 1
ATOM 1665 C C . TYR A 1 215 ? -6.887 -8.634 12.191 1.00 96.00 215 TYR A C 1
ATOM 1667 O O . TYR A 1 215 ? -7.374 -9.142 11.180 1.00 96.00 215 TYR A O 1
ATOM 1675 N N . ALA A 1 216 ? -7.635 -8.332 13.255 1.00 96.06 216 ALA A N 1
ATOM 1676 C CA . ALA A 1 216 ? -9.068 -8.618 13.316 1.00 96.06 216 ALA A CA 1
ATOM 1677 C C . ALA A 1 216 ? -9.861 -7.832 12.257 1.00 96.06 216 ALA A C 1
ATOM 1679 O O . ALA A 1 216 ? -10.739 -8.392 11.597 1.00 96.06 216 ALA A O 1
ATOM 1680 N N . GLN A 1 217 ? -9.519 -6.559 12.038 1.00 95.12 217 GLN A N 1
ATOM 1681 C CA . GLN A 1 217 ? -10.159 -5.704 11.035 1.00 95.12 217 GLN A CA 1
ATOM 1682 C C . GLN A 1 217 ? -9.977 -6.255 9.611 1.00 95.12 217 GLN A C 1
ATOM 1684 O O . GLN A 1 217 ? -10.949 -6.439 8.872 1.00 95.12 217 GLN A O 1
ATOM 1689 N N . THR A 1 218 ? -8.740 -6.571 9.223 1.00 95.38 218 THR A N 1
ATOM 1690 C CA . THR A 1 218 ? -8.446 -7.122 7.888 1.00 95.38 218 THR A CA 1
ATOM 1691 C C . THR A 1 218 ? -9.044 -8.521 7.694 1.00 95.38 218 THR A C 1
ATOM 1693 O O . THR A 1 218 ? -9.532 -8.848 6.603 1.00 95.38 218 THR A O 1
ATOM 1696 N N . GLN A 1 219 ? -9.082 -9.336 8.755 1.00 96.25 219 GLN A N 1
ATOM 1697 C CA . GLN A 1 219 ? -9.757 -10.633 8.756 1.00 96.25 219 GLN A CA 1
ATOM 1698 C C . GLN A 1 219 ? -11.267 -10.484 8.539 1.00 96.25 219 GLN A C 1
ATOM 1700 O O . GLN A 1 219 ? -11.822 -11.178 7.686 1.00 96.25 219 GLN A O 1
ATOM 1705 N N . ALA A 1 220 ? -11.925 -9.565 9.251 1.00 96.00 220 ALA A N 1
ATOM 1706 C CA . ALA A 1 220 ? -13.357 -9.314 9.107 1.00 96.00 220 ALA A CA 1
ATOM 1707 C C . ALA A 1 220 ? -13.716 -8.934 7.663 1.00 96.00 220 ALA A C 1
ATOM 1709 O O . ALA A 1 220 ? -14.610 -9.540 7.067 1.00 96.00 220 ALA A O 1
ATOM 1710 N N . ILE A 1 221 ? -12.964 -8.007 7.058 1.00 97.44 221 ILE A N 1
ATOM 1711 C CA . ILE A 1 221 ? -13.165 -7.610 5.657 1.00 97.44 221 ILE A CA 1
ATOM 1712 C C . ILE A 1 221 ? -12.950 -8.803 4.719 1.00 97.44 221 ILE A C 1
ATOM 1714 O O . ILE A 1 221 ? -13.748 -9.022 3.810 1.00 97.44 221 ILE A O 1
ATOM 1718 N N . SER A 1 222 ? -11.910 -9.613 4.940 1.00 95.75 222 SER A N 1
ATOM 1719 C CA . SER A 1 222 ? -11.641 -10.794 4.107 1.00 95.75 222 SER A CA 1
ATOM 1720 C C . SER A 1 222 ? -12.744 -11.850 4.177 1.00 95.75 222 SER A C 1
ATOM 1722 O O . SER A 1 222 ? -13.101 -12.419 3.145 1.00 95.75 222 SER A O 1
ATOM 1724 N N . LEU A 1 223 ? -13.310 -12.093 5.361 1.00 95.75 223 LEU A N 1
ATOM 1725 C CA . LEU A 1 223 ? -14.422 -13.030 5.542 1.00 95.75 223 LEU A CA 1
ATOM 1726 C C . LEU A 1 223 ? -15.683 -12.557 4.809 1.00 95.75 223 LEU A C 1
ATOM 1728 O O . LEU A 1 223 ? -16.352 -13.359 4.155 1.00 95.75 223 LEU A O 1
ATOM 1732 N N . VAL A 1 224 ? -15.984 -11.257 4.873 1.00 95.94 224 VAL A N 1
ATOM 1733 C CA . VAL A 1 224 ? -17.113 -10.660 4.143 1.00 95.94 224 VAL A CA 1
ATOM 1734 C C . VAL A 1 224 ? -16.863 -10.694 2.633 1.00 95.94 224 VAL A C 1
ATOM 1736 O O . VAL A 1 224 ? -17.752 -11.078 1.874 1.00 95.94 224 VAL A O 1
ATOM 1739 N N . ALA A 1 225 ? -15.645 -10.368 2.191 1.00 96.12 225 ALA A N 1
ATOM 1740 C CA . ALA A 1 225 ? -15.256 -10.388 0.782 1.00 96.12 225 ALA A CA 1
ATOM 1741 C C . ALA A 1 225 ? -15.399 -11.780 0.155 1.00 96.12 225 ALA A C 1
ATOM 1743 O O . ALA A 1 225 ? -15.851 -11.898 -0.982 1.00 96.12 225 ALA A O 1
ATOM 1744 N N . TRP A 1 226 ? -15.073 -12.836 0.904 1.00 94.56 226 TRP A N 1
ATOM 1745 C CA . TRP A 1 226 ? -15.208 -14.215 0.436 1.00 94.56 226 TRP A CA 1
ATOM 1746 C C . TRP A 1 226 ? -16.657 -14.589 0.083 1.00 94.56 226 TRP A C 1
ATOM 1748 O O . TRP A 1 226 ? -16.882 -15.276 -0.910 1.00 94.56 226 TRP A O 1
ATOM 1758 N N . LYS A 1 227 ? -17.643 -14.079 0.834 1.00 95.06 227 LYS A N 1
ATOM 1759 C CA . LYS A 1 227 ? -19.080 -14.287 0.569 1.00 95.06 227 LYS A CA 1
ATOM 1760 C C . LYS A 1 227 ? -19.734 -13.148 -0.215 1.00 95.06 227 LYS A C 1
ATOM 1762 O O . LYS A 1 227 ? -20.954 -13.125 -0.369 1.00 95.06 227 LYS A O 1
ATOM 1767 N N . ALA A 1 228 ? -18.958 -12.181 -0.705 1.00 96.56 228 ALA A N 1
ATOM 1768 C CA . ALA A 1 228 ? -19.514 -10.959 -1.275 1.00 96.56 228 ALA A CA 1
ATOM 1769 C C . ALA A 1 228 ? -20.436 -11.170 -2.488 1.00 96.56 228 ALA A C 1
ATOM 1771 O O . ALA A 1 228 ? -21.410 -10.424 -2.585 1.00 96.56 228 ALA A O 1
ATOM 1772 N N . PRO A 1 229 ? -20.200 -12.140 -3.398 1.00 96.38 229 PRO A N 1
ATOM 1773 C CA . PRO A 1 229 ? -21.149 -12.427 -4.473 1.00 96.38 229 PRO A CA 1
ATOM 1774 C C . PRO A 1 229 ? -22.515 -12.908 -3.966 1.00 96.38 229 PRO A C 1
ATOM 1776 O O . PRO A 1 229 ? -23.546 -12.450 -4.449 1.00 96.38 229 PRO A O 1
ATOM 1779 N N . GLU A 1 230 ? -22.526 -13.788 -2.961 1.00 96.50 230 GLU A N 1
ATOM 1780 C CA . GLU A 1 230 ? -23.743 -14.353 -2.357 1.00 96.50 230 GLU A CA 1
ATOM 1781 C C . GLU A 1 230 ? -24.509 -13.314 -1.532 1.00 96.50 230 GLU A C 1
ATOM 1783 O O . GLU A 1 230 ? -25.730 -13.385 -1.421 1.00 96.50 230 GLU A O 1
ATOM 1788 N N . LYS A 1 231 ? -23.777 -12.355 -0.952 1.00 96.38 231 LYS A N 1
ATOM 1789 C CA . LYS A 1 231 ? -24.282 -11.320 -0.042 1.00 96.38 231 LYS A CA 1
ATOM 1790 C C . LYS A 1 231 ? -24.443 -9.943 -0.675 1.00 96.38 231 LYS A C 1
ATOM 1792 O O . LYS A 1 231 ? -24.667 -8.956 0.026 1.00 96.38 231 LYS A O 1
ATOM 1797 N N . LEU A 1 232 ? -24.332 -9.850 -2.002 1.00 97.38 232 LEU A N 1
ATOM 1798 C CA . LEU A 1 232 ? -24.363 -8.567 -2.701 1.00 97.38 232 LEU A CA 1
ATOM 1799 C C . LEU A 1 232 ? -25.674 -7.806 -2.459 1.00 97.38 232 LEU A C 1
ATOM 1801 O O . LEU A 1 232 ? -25.651 -6.584 -2.324 1.00 97.38 232 LEU A O 1
ATOM 1805 N N . TYR A 1 233 ? -26.802 -8.515 -2.373 1.00 95.38 233 TYR A N 1
ATOM 1806 C CA . TYR A 1 233 ? -28.098 -7.898 -2.100 1.00 95.38 233 TYR A CA 1
ATOM 1807 C C . TYR A 1 233 ? -28.143 -7.262 -0.704 1.00 95.38 233 TYR A C 1
ATOM 1809 O O . TYR A 1 233 ? -28.584 -6.123 -0.555 1.00 95.38 233 TYR A O 1
ATOM 1817 N N . GLU A 1 234 ? -27.642 -7.956 0.318 1.00 96.25 234 GLU A N 1
ATOM 1818 C CA . GLU A 1 234 ? -27.539 -7.427 1.677 1.00 96.25 234 GLU A CA 1
ATOM 1819 C C . GLU A 1 234 ? -26.590 -6.225 1.749 1.00 96.25 234 GLU A C 1
ATOM 1821 O O . GLU A 1 234 ? -26.922 -5.228 2.390 1.00 96.25 234 GLU A O 1
ATOM 1826 N N . HIS A 1 235 ? -25.455 -6.272 1.044 1.00 97.19 235 HIS A N 1
ATOM 1827 C CA . HIS A 1 235 ? -24.538 -5.133 0.955 1.00 97.19 235 HIS A CA 1
ATOM 1828 C C . HIS A 1 235 ? -25.200 -3.910 0.305 1.00 97.19 235 HIS A C 1
ATOM 1830 O O . HIS A 1 235 ? -25.092 -2.803 0.830 1.00 97.19 235 HIS A O 1
ATOM 1836 N N . ALA A 1 236 ? -25.928 -4.104 -0.800 1.00 97.25 236 ALA A N 1
ATOM 1837 C CA . ALA A 1 236 ? -26.651 -3.030 -1.478 1.00 97.25 236 ALA A CA 1
ATOM 1838 C C . ALA A 1 236 ? -27.734 -2.416 -0.579 1.00 97.25 236 ALA A C 1
ATOM 1840 O O . ALA A 1 236 ? -27.807 -1.198 -0.441 1.00 97.25 236 ALA A O 1
ATOM 1841 N N . ARG A 1 237 ? -28.510 -3.251 0.127 1.00 97.19 237 ARG A N 1
ATOM 1842 C CA . ARG A 1 237 ? -29.501 -2.774 1.103 1.00 97.19 237 ARG A CA 1
ATOM 1843 C C . ARG A 1 237 ? -28.876 -1.984 2.247 1.00 97.19 237 ARG A C 1
ATOM 1845 O O . ARG A 1 237 ? -29.496 -1.043 2.739 1.00 97.19 237 ARG A O 1
ATOM 1852 N N . PHE A 1 238 ? -27.687 -2.376 2.699 1.00 96.75 238 PHE A N 1
ATOM 1853 C CA . PHE A 1 238 ? -26.983 -1.646 3.746 1.00 96.75 238 PHE A CA 1
ATOM 1854 C C . PHE A 1 238 ? -26.535 -0.261 3.262 1.00 96.75 238 PHE A C 1
ATOM 1856 O O . PHE A 1 238 ? -26.782 0.718 3.964 1.00 96.75 238 PHE A O 1
ATOM 1863 N N . ILE A 1 239 ? -25.986 -0.166 2.043 1.00 97.81 239 ILE A N 1
ATOM 1864 C CA . ILE A 1 239 ? -25.682 1.113 1.377 1.00 97.81 239 ILE A CA 1
ATOM 1865 C C . ILE A 1 239 ? -26.935 1.991 1.318 1.00 97.81 239 ILE A C 1
ATOM 1867 O O . ILE A 1 239 ? -26.928 3.100 1.848 1.00 97.81 239 ILE A O 1
ATOM 1871 N N . ASP A 1 240 ? -28.030 1.475 0.752 1.00 97.25 240 ASP A N 1
ATOM 1872 C CA . ASP A 1 240 ? -29.283 2.223 0.601 1.00 97.25 240 ASP A CA 1
ATOM 1873 C C . ASP A 1 240 ? -29.818 2.714 1.956 1.00 97.25 240 ASP A C 1
ATOM 1875 O O . ASP A 1 240 ? -30.264 3.853 2.089 1.00 97.25 240 ASP A O 1
ATOM 1879 N N . SER A 1 241 ? -29.738 1.875 2.991 1.00 96.44 241 SER A N 1
ATOM 1880 C CA . SER A 1 241 ? -30.180 2.225 4.341 1.00 96.44 241 SER A CA 1
ATOM 1881 C C . SER A 1 241 ? -29.338 3.330 4.982 1.00 96.44 241 SER A C 1
ATOM 1883 O O . SER A 1 241 ? -29.885 4.157 5.716 1.00 96.44 241 SER A O 1
ATOM 1885 N N . LEU A 1 242 ? -28.021 3.339 4.765 1.00 96.25 242 LEU A N 1
ATOM 1886 C CA . LEU A 1 242 ? -27.148 4.395 5.280 1.00 96.25 242 LEU A CA 1
ATOM 1887 C C . LEU A 1 242 ? -27.407 5.724 4.566 1.00 96.25 242 LEU A C 1
ATOM 1889 O O . LEU A 1 242 ? -27.484 6.761 5.223 1.00 96.25 242 LEU A O 1
ATOM 1893 N N . GLU A 1 243 ? -27.606 5.699 3.250 1.00 96.00 243 GLU A N 1
ATOM 1894 C CA . GLU A 1 243 ? -27.921 6.907 2.484 1.00 96.00 243 GLU A CA 1
ATOM 1895 C C . GLU A 1 243 ? -29.288 7.496 2.825 1.00 96.00 243 GLU A C 1
ATOM 1897 O O . GLU A 1 243 ? -29.403 8.703 3.011 1.00 96.00 243 GLU A O 1
ATOM 1902 N N . GLN A 1 244 ? -30.322 6.661 2.977 1.00 96.19 244 GLN A N 1
ATOM 1903 C CA . GLN A 1 244 ? -31.656 7.117 3.396 1.00 96.19 244 GLN A CA 1
ATOM 1904 C C . GLN A 1 244 ? -31.631 7.809 4.764 1.00 96.19 244 GLN A C 1
ATOM 1906 O O . GLN A 1 244 ? -32.449 8.686 5.032 1.00 96.19 244 GLN A O 1
ATOM 1911 N N . ARG A 1 245 ? -30.683 7.428 5.627 1.00 94.69 245 ARG A N 1
ATOM 1912 C CA . ARG A 1 245 ? -30.441 8.056 6.932 1.00 94.69 245 ARG A CA 1
ATOM 1913 C C . ARG A 1 245 ? -29.504 9.268 6.856 1.00 94.69 245 ARG A C 1
ATOM 1915 O O . ARG A 1 245 ? -29.159 9.816 7.896 1.00 94.69 245 ARG A O 1
ATOM 1922 N N . GLY A 1 246 ? -29.064 9.665 5.660 1.00 94.38 246 GLY A N 1
ATOM 1923 C CA . GLY A 1 246 ? -28.124 10.768 5.448 1.00 94.38 246 GLY A CA 1
ATOM 1924 C C . GLY A 1 246 ? -26.714 10.496 5.977 1.00 94.38 246 GLY A C 1
ATOM 1925 O O . GLY A 1 246 ? -25.952 11.435 6.179 1.00 94.38 246 GLY A O 1
ATOM 1926 N N . ARG A 1 247 ? -26.367 9.229 6.240 1.00 93.88 247 ARG A N 1
ATOM 1927 C CA . ARG A 1 247 ? -25.087 8.837 6.853 1.00 93.88 247 ARG A CA 1
ATOM 1928 C C . ARG A 1 247 ? -24.012 8.463 5.845 1.00 93.88 247 ARG A C 1
ATOM 1930 O O . ARG A 1 247 ? -22.860 8.361 6.230 1.00 93.88 247 ARG A O 1
ATOM 1937 N N . LEU A 1 248 ? -24.388 8.221 4.595 1.00 96.38 248 LEU A N 1
ATOM 1938 C CA . LEU A 1 248 ? -23.500 7.821 3.509 1.00 96.38 248 LEU A CA 1
ATOM 1939 C C . LEU A 1 248 ? -23.854 8.635 2.264 1.00 96.38 248 LEU A C 1
ATOM 1941 O O . LEU A 1 248 ? -25.027 8.917 2.026 1.00 96.38 248 LEU A O 1
ATOM 1945 N N . ASN A 1 249 ? -22.848 8.968 1.463 1.00 96.31 249 ASN A N 1
ATOM 1946 C CA . ASN A 1 249 ? -23.027 9.431 0.094 1.00 96.31 249 ASN A CA 1
ATOM 1947 C C . ASN A 1 249 ? -22.226 8.500 -0.824 1.00 96.31 249 ASN A C 1
ATOM 1949 O O . ASN A 1 249 ? -20.996 8.546 -0.832 1.00 96.31 249 ASN A O 1
ATOM 1953 N N . ARG A 1 250 ? -22.913 7.639 -1.585 1.00 95.12 250 ARG A N 1
ATOM 1954 C CA . ARG A 1 250 ? -22.262 6.624 -2.425 1.00 95.12 250 ARG A CA 1
ATOM 1955 C C . ARG A 1 250 ? -21.368 7.222 -3.505 1.00 95.12 250 ARG A C 1
ATOM 1957 O O . ARG A 1 250 ? -20.395 6.579 -3.876 1.00 95.12 250 ARG A O 1
ATOM 1964 N N . GLU A 1 251 ? -21.687 8.412 -4.014 1.00 94.25 251 GLU A N 1
ATOM 1965 C CA . GLU A 1 251 ? -20.900 9.057 -5.070 1.00 94.25 251 GLU A CA 1
ATOM 1966 C C . GLU A 1 251 ? -19.558 9.544 -4.526 1.00 94.25 251 GLU A C 1
ATOM 1968 O O . GLU A 1 251 ? -18.529 9.295 -5.149 1.00 94.25 251 GLU A O 1
ATOM 1973 N N . LEU A 1 252 ? -19.558 10.155 -3.334 1.00 94.56 252 LEU A N 1
ATOM 1974 C CA . LEU A 1 252 ? -18.330 10.589 -2.656 1.00 94.56 252 LEU A CA 1
ATOM 1975 C C . LEU A 1 252 ? -17.444 9.410 -2.241 1.00 94.56 252 LEU A C 1
ATOM 1977 O O . LEU A 1 252 ? -16.223 9.523 -2.250 1.00 94.56 252 LEU A O 1
ATOM 1981 N N . GLU A 1 253 ? -18.063 8.282 -1.902 1.00 95.75 253 GLU A N 1
ATOM 1982 C CA . GLU A 1 253 ? -17.372 7.058 -1.485 1.00 95.75 253 GLU A CA 1
ATOM 1983 C C . GLU A 1 253 ? -17.040 6.108 -2.644 1.00 95.75 253 GLU A C 1
ATOM 1985 O O . GLU A 1 253 ? -16.457 5.039 -2.441 1.00 95.75 253 GLU A O 1
ATOM 1990 N N . PHE A 1 254 ? -17.416 6.478 -3.872 1.00 96.25 254 PHE A N 1
ATOM 1991 C CA . PHE A 1 254 ? -17.234 5.670 -5.078 1.00 96.25 254 PHE A CA 1
ATOM 1992 C C . PHE A 1 254 ? -17.836 4.255 -4.966 1.00 96.25 254 PHE A C 1
ATOM 1994 O O . PHE A 1 254 ? -17.315 3.286 -5.527 1.00 96.25 254 PHE A O 1
ATOM 2001 N N . LEU A 1 255 ? -18.949 4.128 -4.240 1.00 97.69 255 LEU A N 1
ATOM 2002 C CA . LEU A 1 255 ? -19.696 2.883 -4.084 1.00 97.69 255 LEU A CA 1
ATOM 2003 C C . LEU A 1 255 ? -20.688 2.689 -5.246 1.00 97.69 255 LEU A C 1
ATOM 2005 O O . LEU A 1 255 ? -21.245 3.654 -5.776 1.00 97.69 255 LEU A O 1
ATOM 2009 N N . PRO A 1 256 ? -20.957 1.439 -5.664 1.00 96.81 256 PRO A N 1
ATOM 2010 C CA . PRO A 1 256 ? -21.766 1.174 -6.847 1.00 96.81 256 PRO A CA 1
ATOM 2011 C C . PRO A 1 256 ? -23.241 1.559 -6.654 1.00 96.81 256 PRO A C 1
ATOM 2013 O O . PRO A 1 256 ? -23.895 1.197 -5.675 1.00 96.81 256 PRO A O 1
ATOM 2016 N N . GLY A 1 257 ? -23.798 2.245 -7.654 1.00 96.50 257 GLY A N 1
ATOM 2017 C CA . GLY A 1 257 ? -25.238 2.486 -7.774 1.00 96.50 257 GLY A CA 1
ATOM 2018 C C . GLY A 1 257 ? -26.036 1.223 -8.128 1.00 96.50 257 GLY A C 1
ATOM 2019 O O . GLY A 1 257 ? -25.472 0.192 -8.502 1.00 96.50 257 GLY A O 1
ATOM 2020 N N . ALA A 1 258 ? -27.370 1.320 -8.098 1.00 95.38 258 ALA A N 1
ATOM 2021 C CA . ALA A 1 258 ? -28.279 0.193 -8.354 1.00 95.38 258 ALA A CA 1
ATOM 2022 C C . ALA A 1 258 ? -28.013 -0.530 -9.691 1.00 95.38 258 ALA A C 1
ATOM 2024 O O . ALA A 1 258 ? -28.009 -1.759 -9.746 1.00 95.38 258 ALA A O 1
ATOM 2025 N N . LYS A 1 259 ? -27.720 0.224 -10.761 1.00 96.56 259 LYS A N 1
ATOM 2026 C CA . LYS A 1 259 ? -27.374 -0.346 -12.074 1.00 96.56 259 LYS A CA 1
ATOM 2027 C C . LYS A 1 259 ? -26.102 -1.201 -12.009 1.00 96.56 259 LYS A C 1
ATOM 2029 O O . LYS A 1 259 ? -26.101 -2.333 -12.483 1.00 96.56 259 LYS A O 1
ATOM 2034 N N . ALA A 1 260 ? -25.041 -0.687 -11.385 1.00 96.12 260 ALA A N 1
ATOM 2035 C CA . ALA A 1 260 ? -23.773 -1.402 -11.248 1.00 96.12 260 ALA A CA 1
ATOM 2036 C C . ALA A 1 260 ? -23.909 -2.646 -10.352 1.00 96.12 260 ALA A C 1
ATOM 2038 O O . ALA A 1 260 ? -23.324 -3.685 -10.653 1.00 96.12 260 ALA A O 1
ATOM 2039 N N . ILE A 1 261 ? -24.716 -2.572 -9.287 1.00 97.44 261 ILE A N 1
ATOM 2040 C CA . ILE A 1 261 ? -25.061 -3.731 -8.451 1.00 97.44 261 ILE A CA 1
ATOM 2041 C C . ILE A 1 261 ? -25.751 -4.820 -9.286 1.00 97.44 261 ILE A C 1
ATOM 2043 O O . ILE A 1 261 ? -25.315 -5.970 -9.253 1.00 97.44 261 ILE A O 1
ATOM 2047 N N . ALA A 1 262 ? -26.770 -4.468 -10.077 1.00 96.56 262 ALA A N 1
ATOM 2048 C CA . ALA A 1 262 ? -27.486 -5.426 -10.922 1.00 96.56 262 ALA A CA 1
ATOM 2049 C C . ALA A 1 262 ? -26.564 -6.091 -11.963 1.00 96.56 2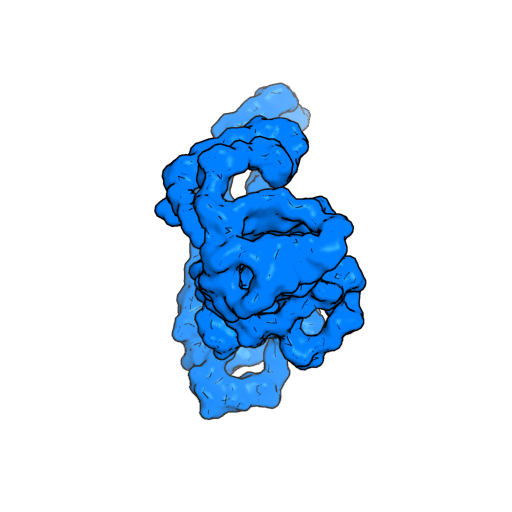62 ALA A C 1
ATOM 2051 O O . ALA A 1 262 ? -26.604 -7.308 -12.155 1.00 96.56 262 ALA A O 1
ATOM 2052 N N . GLU A 1 263 ? -25.675 -5.317 -12.592 1.00 96.69 263 GLU A N 1
ATOM 2053 C CA . GLU A 1 263 ? -24.679 -5.843 -13.534 1.00 96.69 263 GLU A CA 1
ATOM 2054 C C . GLU A 1 263 ? -23.686 -6.807 -12.869 1.00 96.69 263 GLU A C 1
ATOM 2056 O O . GLU A 1 263 ? -23.311 -7.822 -13.464 1.00 96.69 263 GLU A O 1
ATOM 2061 N N . ARG A 1 264 ? -23.248 -6.513 -11.638 1.00 96.69 264 ARG A N 1
ATOM 2062 C CA . ARG A 1 264 ? -22.364 -7.403 -10.869 1.00 96.69 264 ARG A CA 1
ATOM 2063 C C . ARG A 1 264 ? -23.079 -8.686 -10.467 1.00 96.69 264 ARG A C 1
ATOM 2065 O O . ARG A 1 264 ? -22.510 -9.760 -10.652 1.00 96.69 264 ARG A O 1
ATOM 2072 N N . GLN A 1 265 ? -24.331 -8.587 -10.022 1.00 95.31 265 GLN A N 1
ATOM 2073 C CA . GLN A 1 265 ? -25.158 -9.738 -9.669 1.00 95.31 265 GLN A CA 1
ATOM 2074 C C . GLN A 1 265 ? -25.341 -10.686 -10.861 1.00 95.31 265 GLN A C 1
ATOM 2076 O O . GLN A 1 265 ? -25.104 -11.885 -10.730 1.00 95.31 265 GLN A O 1
ATOM 2081 N N . ALA A 1 266 ? -25.661 -10.150 -12.043 1.00 96.38 266 ALA A N 1
ATOM 2082 C CA . ALA A 1 266 ? -25.793 -10.938 -13.271 1.00 96.38 266 ALA A CA 1
ATOM 2083 C C . ALA A 1 266 ? -24.491 -11.660 -13.675 1.00 96.38 266 ALA A C 1
ATOM 2085 O O . ALA A 1 266 ? -24.532 -12.684 -14.352 1.00 96.38 266 ALA A O 1
ATOM 2086 N N . LYS A 1 267 ? -23.331 -11.143 -13.249 1.00 96.25 267 LYS A N 1
ATOM 2087 C CA . LYS A 1 267 ? -22.001 -11.728 -13.491 1.00 96.25 267 LYS A CA 1
ATOM 2088 C C . LYS A 1 267 ? -21.488 -12.583 -12.324 1.00 96.25 267 LYS A C 1
ATOM 2090 O O . LYS A 1 267 ? -20.329 -12.993 -12.364 1.00 96.25 267 LYS A O 1
ATOM 2095 N N . GLY A 1 268 ? -22.291 -12.810 -11.279 1.00 95.44 268 GLY A N 1
ATOM 2096 C CA . GLY A 1 268 ? -21.866 -13.538 -10.078 1.00 95.44 268 GLY A CA 1
ATOM 2097 C C . GLY A 1 268 ? -20.708 -12.864 -9.332 1.00 95.44 268 GLY A C 1
ATOM 2098 O O . GLY A 1 268 ? -19.867 -13.545 -8.752 1.00 95.44 268 GLY A O 1
ATOM 2099 N N . ARG A 1 269 ? -20.615 -11.530 -9.387 1.00 96.12 269 ARG A N 1
ATOM 2100 C CA . ARG A 1 269 ? -19.578 -10.731 -8.714 1.00 96.12 269 ARG A CA 1
ATOM 2101 C C . ARG A 1 269 ? -20.164 -10.003 -7.512 1.00 96.12 269 ARG A C 1
ATOM 2103 O O . ARG A 1 269 ? -21.318 -9.603 -7.551 1.00 96.12 269 ARG A O 1
ATOM 2110 N N . GLY A 1 270 ? -19.353 -9.800 -6.475 1.00 97.25 270 GLY A N 1
ATOM 2111 C CA . GLY A 1 270 ? -19.705 -9.027 -5.282 1.00 97.25 270 GLY A CA 1
ATOM 2112 C C . GLY A 1 270 ? -19.072 -7.633 -5.248 1.00 97.25 270 GLY A C 1
ATOM 2113 O O . GLY A 1 270 ? -18.541 -7.143 -6.248 1.00 97.25 270 GLY A O 1
ATOM 2114 N N . LEU A 1 271 ? -19.105 -7.008 -4.071 1.00 98.00 271 LEU A N 1
ATOM 2115 C CA . LEU A 1 271 ? -18.226 -5.880 -3.760 1.00 98.00 271 LEU A CA 1
ATOM 2116 C C . LEU A 1 271 ? -16.780 -6.365 -3.604 1.00 98.00 271 LEU A C 1
ATOM 2118 O O . LEU A 1 271 ? -16.527 -7.473 -3.132 1.00 98.00 271 LEU A O 1
ATOM 2122 N N . THR A 1 272 ? -15.839 -5.526 -4.012 1.00 97.81 272 THR A N 1
ATOM 2123 C CA . THR A 1 272 ? -14.399 -5.750 -3.864 1.00 97.81 272 THR A CA 1
ATOM 2124 C C . THR A 1 272 ? -13.935 -5.421 -2.442 1.00 97.81 272 THR A C 1
ATOM 2126 O O . THR A 1 272 ? -14.633 -4.737 -1.693 1.00 97.81 272 THR A O 1
ATOM 2129 N N . LYS A 1 273 ? -12.738 -5.884 -2.052 1.00 97.75 273 LYS A N 1
ATOM 2130 C CA . LYS A 1 273 ? -12.162 -5.5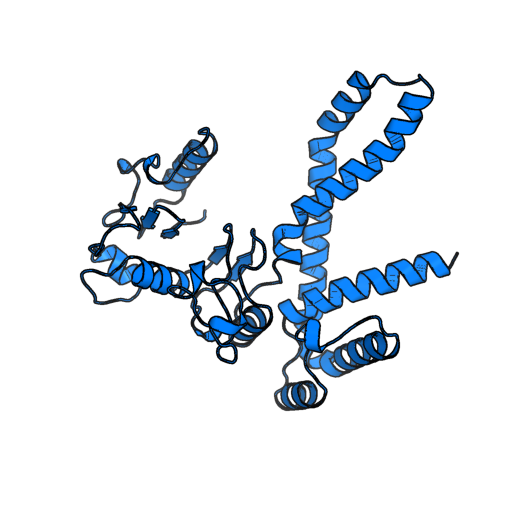63 -0.734 1.00 97.75 273 LYS A CA 1
ATOM 2131 C C . LYS A 1 273 ? -12.073 -4.049 -0.468 1.00 97.75 273 LYS A C 1
ATOM 2133 O O . LYS A 1 273 ? -12.519 -3.663 0.604 1.00 97.75 273 LYS A O 1
ATOM 2138 N N . PRO A 1 274 ? -11.622 -3.189 -1.406 1.00 98.19 274 PRO A N 1
ATOM 2139 C CA . PRO A 1 274 ? -11.616 -1.737 -1.194 1.00 98.19 274 PRO A CA 1
ATOM 2140 C C . PRO A 1 274 ? -13.003 -1.129 -0.943 1.00 98.19 274 PRO A C 1
ATOM 2142 O O . PRO A 1 274 ? -13.142 -0.234 -0.117 1.00 98.19 274 PRO A O 1
ATOM 2145 N N . GLU A 1 275 ? -14.050 -1.623 -1.610 1.00 98.25 275 GLU A N 1
ATOM 2146 C CA . GLU A 1 275 ? -15.430 -1.170 -1.358 1.00 98.25 275 GLU A CA 1
ATOM 2147 C C . GLU A 1 275 ? -15.931 -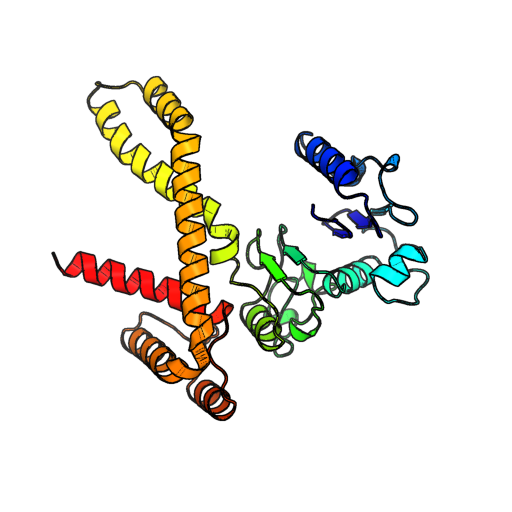1.647 0.011 1.00 98.25 275 GLU A C 1
ATOM 2149 O O . GLU A 1 275 ? -16.598 -0.913 0.737 1.00 98.25 275 GLU A O 1
ATOM 2154 N N . LEU A 1 276 ? -15.581 -2.876 0.395 1.00 98.19 276 LEU A N 1
ATOM 2155 C CA . LEU A 1 276 ? -15.925 -3.430 1.702 1.00 98.19 276 LEU A CA 1
ATOM 2156 C C . LEU A 1 276 ? -15.153 -2.765 2.844 1.00 98.19 276 LEU A C 1
ATOM 2158 O O . LEU A 1 276 ? -15.699 -2.662 3.937 1.00 98.19 276 LEU A O 1
ATOM 2162 N N . SER A 1 277 ? -13.935 -2.277 2.606 1.00 97.75 277 SER A N 1
ATOM 2163 C CA . SER A 1 277 ? -13.183 -1.457 3.561 1.00 97.75 277 SER A CA 1
ATOM 2164 C C . SER A 1 277 ? -13.944 -0.180 3.920 1.00 97.75 277 SER A C 1
ATOM 2166 O O . SER A 1 277 ? -14.080 0.137 5.101 1.00 97.75 277 SER A O 1
ATOM 2168 N N . VAL A 1 278 ? -14.522 0.497 2.921 1.00 97.06 278 VAL A N 1
ATOM 2169 C CA . VAL A 1 278 ? -15.381 1.671 3.137 1.00 97.06 278 VAL A CA 1
ATOM 2170 C C . VAL A 1 278 ? -16.616 1.280 3.948 1.00 97.06 278 VAL A C 1
ATOM 2172 O O . VAL A 1 278 ? -16.872 1.846 5.011 1.00 97.06 278 VAL A O 1
ATOM 2175 N N . LEU A 1 279 ? -17.356 0.252 3.515 1.00 96.81 279 LEU A N 1
ATOM 2176 C CA . LEU A 1 279 ? -18.553 -0.192 4.241 1.00 96.81 279 LEU A CA 1
ATOM 2177 C C . LEU A 1 279 ? -18.260 -0.649 5.669 1.00 96.81 279 LEU A C 1
ATOM 2179 O O . LEU A 1 279 ? -19.091 -0.448 6.554 1.00 96.81 279 LEU A O 1
ATOM 2183 N N . HIS A 1 280 ? -17.093 -1.241 5.914 1.00 96.31 280 HIS A N 1
ATOM 2184 C CA . HIS A 1 280 ? -16.677 -1.651 7.246 1.00 96.31 280 HIS A CA 1
ATOM 2185 C C . HIS A 1 280 ? -16.549 -0.447 8.189 1.00 96.31 280 HIS A C 1
ATOM 2187 O O . HIS A 1 280 ? -17.043 -0.512 9.316 1.00 96.31 280 HIS A O 1
ATOM 2193 N N . ALA A 1 281 ? -15.978 0.672 7.730 1.00 94.25 281 ALA A N 1
ATOM 2194 C CA . ALA A 1 281 ? -15.900 1.902 8.518 1.00 94.25 281 ALA A CA 1
ATOM 2195 C C . ALA A 1 281 ? -17.298 2.425 8.897 1.00 94.25 281 ALA A C 1
ATOM 2197 O O . ALA A 1 281 ? -17.577 2.651 10.078 1.00 94.25 281 ALA A O 1
ATOM 2198 N N . TYR A 1 282 ? -18.212 2.517 7.926 1.00 95.62 282 TYR A N 1
ATOM 2199 C CA . TYR A 1 282 ? -19.600 2.927 8.174 1.00 95.62 282 TYR A CA 1
ATOM 2200 C C . TYR A 1 282 ? -20.358 1.963 9.089 1.00 95.62 282 TYR A C 1
ATOM 2202 O O . TYR A 1 282 ? -21.134 2.390 9.945 1.00 95.62 282 TYR A O 1
ATOM 2210 N N . SER A 1 283 ? -20.104 0.662 8.959 1.00 94.50 283 SER A N 1
ATOM 2211 C CA . SER A 1 283 ? -20.666 -0.354 9.844 1.00 94.50 283 SER A CA 1
ATOM 2212 C C . SER A 1 283 ? -20.222 -0.145 11.289 1.00 94.50 283 SER A C 1
ATOM 2214 O O . SER A 1 283 ? -21.071 -0.168 12.179 1.00 94.50 283 SER A O 1
ATOM 2216 N N . LYS A 1 284 ? -18.927 0.094 11.536 1.00 93.25 284 LYS A N 1
ATOM 2217 C CA . LYS A 1 284 ? -18.409 0.360 12.889 1.00 93.25 284 LYS A CA 1
ATOM 2218 C C . LYS A 1 284 ? -19.073 1.589 13.509 1.00 93.25 284 LYS A C 1
ATOM 2220 O O . LYS A 1 284 ? -19.571 1.497 14.625 1.00 93.25 284 LYS A O 1
ATOM 2225 N N . MET A 1 285 ? -19.160 2.696 12.768 1.00 92.19 285 MET A N 1
ATOM 2226 C CA . MET A 1 285 ? -19.813 3.925 13.242 1.00 92.19 285 MET A CA 1
ATOM 2227 C C . MET A 1 285 ? -21.305 3.721 13.539 1.00 92.19 285 MET A C 1
ATOM 2229 O O . MET A 1 285 ? -21.820 4.221 14.537 1.00 92.19 285 MET A O 1
ATOM 2233 N N . ASN A 1 286 ? -22.008 2.955 12.701 1.00 92.44 286 ASN A N 1
ATOM 2234 C CA . ASN A 1 286 ? -23.414 2.632 12.929 1.00 92.44 286 ASN A CA 1
ATOM 2235 C C . ASN A 1 286 ? -23.618 1.774 14.188 1.00 92.44 286 ASN A C 1
ATOM 2237 O O . ASN A 1 286 ? -24.545 2.036 14.950 1.00 92.44 286 ASN A O 1
ATOM 2241 N N . TYR A 1 287 ? -22.777 0.760 14.414 1.00 91.19 287 TYR A N 1
ATOM 2242 C CA . TYR A 1 287 ? -22.867 -0.072 15.618 1.00 91.19 287 TYR A CA 1
ATOM 2243 C C . TYR A 1 287 ? -22.475 0.685 16.882 1.00 91.19 287 TYR A C 1
ATOM 2245 O O . TYR A 1 287 ? -23.141 0.527 17.898 1.00 91.19 287 TYR A O 1
ATOM 2253 N N . TYR A 1 288 ? -21.442 1.524 16.815 1.00 91.56 288 TYR A N 1
ATOM 2254 C CA . TYR A 1 288 ? -21.012 2.344 17.942 1.00 91.56 288 TYR A CA 1
ATOM 2255 C C . TYR A 1 288 ? -22.141 3.251 18.447 1.00 91.56 288 TYR A C 1
ATOM 2257 O O . TYR A 1 288 ? -22.471 3.230 19.628 1.00 91.56 288 TYR A O 1
ATOM 2265 N N . GLU A 1 289 ? -22.804 3.983 17.549 1.00 89.88 289 GLU A N 1
ATOM 2266 C CA . GLU A 1 289 ? -23.942 4.826 17.934 1.00 89.88 289 GLU A CA 1
ATOM 2267 C C . GLU A 1 289 ? -25.135 4.019 18.451 1.00 89.88 289 GLU A C 1
ATOM 2269 O O . GLU A 1 289 ? -25.790 4.439 19.399 1.00 89.88 289 GLU A O 1
ATOM 2274 N N . ALA A 1 290 ? -25.421 2.862 17.847 1.00 90.25 290 ALA A N 1
ATOM 2275 C CA . ALA A 1 290 ? -26.507 2.003 18.308 1.00 90.25 290 ALA A CA 1
ATOM 2276 C C . ALA A 1 290 ? -26.253 1.467 19.725 1.00 90.25 290 ALA A C 1
ATOM 2278 O O . ALA A 1 290 ? -27.196 1.365 20.500 1.00 90.25 290 ALA A O 1
ATOM 2279 N N . LEU A 1 291 ? -24.995 1.156 20.059 1.00 92.50 291 LEU A N 1
ATOM 2280 C CA . LEU A 1 291 ? -24.596 0.751 21.406 1.00 92.50 291 LEU A CA 1
ATOM 2281 C C . LEU A 1 291 ? -24.746 1.908 22.398 1.00 92.50 291 LEU A C 1
ATOM 2283 O O . LEU A 1 291 ? -25.366 1.727 23.439 1.00 92.50 291 LEU A O 1
ATOM 2287 N N . LEU A 1 292 ? -24.270 3.108 22.051 1.00 91.81 292 LEU A N 1
ATOM 2288 C CA . LEU A 1 292 ? -24.428 4.291 22.906 1.00 91.81 292 LEU A CA 1
ATOM 2289 C C . LEU A 1 292 ? -25.892 4.672 23.152 1.00 91.81 292 LEU A C 1
ATOM 2291 O O . LEU A 1 292 ? -26.210 5.212 24.201 1.00 91.81 292 LEU A O 1
ATOM 2295 N N . ALA A 1 293 ? -26.773 4.426 22.181 1.00 91.81 293 ALA A N 1
ATOM 2296 C CA . ALA A 1 293 ? -28.204 4.687 22.309 1.00 91.81 293 ALA A CA 1
ATOM 2297 C C . ALA A 1 293 ? -28.982 3.546 22.992 1.00 91.81 293 ALA A C 1
ATOM 2299 O O . ALA A 1 293 ? -30.194 3.671 23.167 1.00 91.81 293 ALA A O 1
ATOM 2300 N N . SER A 1 294 ? -28.326 2.416 23.286 1.00 88.69 294 SER A N 1
ATOM 2301 C CA . SER A 1 294 ? -28.956 1.256 23.930 1.00 88.69 294 SER A CA 1
ATOM 2302 C C . SER A 1 294 ? -28.868 1.260 25.457 1.00 88.69 294 SER A C 1
ATOM 2304 O O . SER A 1 294 ? -29.570 0.466 26.084 1.00 88.69 294 SER A O 1
ATOM 2306 N N . ASP A 1 295 ? -28.055 2.159 26.017 1.00 53.91 295 ASP A N 1
ATOM 2307 C CA . ASP A 1 295 ? -27.999 2.491 27.446 1.00 53.91 295 ASP A CA 1
ATOM 2308 C C . ASP A 1 295 ? -28.970 3.640 27.786 1.00 53.91 295 ASP A C 1
ATOM 2310 O O . ASP A 1 295 ? -29.544 3.617 28.901 1.00 53.91 295 ASP A O 1
#

Secondary structure (DSSP, 8-state):
-----EEE-SSEEEE-SS--TTHHHHHHHHHHHSTT--GGGS-GGGSPTT-EEEETT-S-EE--HHHHHHHT---SEE-HHHHHHHHHT---SEEEE-SSS--EE-TTS-TGGG--GGGGGG-EEGGG---SEEEE-SSSSB-HHHHHHHHHTT-B---HHHHSTHHHHHHHHHHHHHHHHHHHHHTTSS-HHHHHHHHHHTHHHHHHHHHHHHHHHHHHHHHHHHTTTTTHHHHHHHHHHHHHTTS--TTTTTPPPHHHHHHHHHTT----HHHHHHHHHHHHHHHHHHHHTT-

pLDDT: mean 96.13, std 3.4, range [53.91, 98.75]

Radius of gyration: 22.91 Å; chains: 1; bounding box: 60×31×68 Å

Foldseek 3Di:
DDDPQWDDDPWKIWGALDAPPVLVVVQVVVQVPDPPHDPVSRDPVRRHPQTDMDTLPDQKDAGDPSRCVQLVHDDRIDRSLVVLLSVQLTQEQEDEAQDDDAQEEAPPDDLVNLPGPPNSSNHDALLSHNYQEYAYLDANNHDLRSVQNVLVVNHDDAHNCLRNVLVVQLVVVLVVLCVVVVVCVVVVVDPPVRSVVVSVVCVVVSVVVSVVVSVVLLVVLVVCQVCFLVCQVVVLVLQVVCVVVVNDDCVVLVHDDPVVSVVCNVVSHGGGNHSSNVVSVSVVVVVVVVVVVVD